Protein AF-A0A1M2W4P4-F1 (afdb_monomer_lite)

Sequence (268 aa):
MYLDLDLHFSDGVSQAFHSISSASSSPQVLTFSVHHAAPGFFPISEHSGLSDPSSPSFDPFVLSLPLERGASNATFARVWPIIDRVKNAFRPDYVVVQCGVDGLAGDPYATWNWSLGAGDGNLGWYIDNICRWGCKTLLLGGGEELNVELILLSVKADIEVIGGYNSPNVARAWTYFTSIAVKQSSICMRSTTLMVRMVAQLDHPLSLEADIPDHSAFPLYAPSFILDVPPGNTQDQNTAEYLQHAENVFAQITETIRDRVGTPEARA

pLDDT: mean 82.88, std 20.96, range [29.47, 98.75]

Foldseek 3Di:
DEEEPAQADPVVVLVVQQDLDDPPDQRQAAYAYEHADDVPPPPDDPQQDAQFPPDNSGDLRRGHDHFFFACELVNQLLCVVLVVLLCVLQVDQEYEYALECCQDAPRPVNGYFAWCDDDHSHSLNVLLVVLVPPHLYEYEYDDPDDPDDFPPPPDVRPYGYYYDDPAVLVVLNSLQSVQSNLQSVVVPPPDDDDDPPDDDHDPHGDDQLDAQDDDPCQVRCPDRRGSIRHTDDIDGPGDPVNSVVSSVRSVVSSVVSNVSNDDPVVVD

Organism: Trametes pubescens (NCBI:txid154538)

Secondary structure (DSSP, 8-state):
-EEE-SSS--HHHHHHH-----TTS--S--EEEEEE--TTPSS--TTSSPP-TTSTT--TTEEEEEE-TT-BHHHHHHHHHHHHHHHHHH--SEEEEE---TTBTT-TT---BB--SSSTTSHHHHHHHHHTTSSEEEEE---S-----------SS--------S-HHHHHHHHHHHHHHHHHHHHH--S-------SPPPSSPPPTTPBPPP-TTGGGGTTT-BS------PPP---HHHHHHHHHHHHHHHHHHHHHH--GGGG-

Structure (mmCIF, N/CA/C/O backbone):
data_AF-A0A1M2W4P4-F1
#
_entry.id   AF-A0A1M2W4P4-F1
#
loop_
_atom_site.group_PDB
_atom_site.id
_atom_site.type_symbol
_atom_site.label_atom_id
_atom_site.label_alt_id
_atom_site.label_comp_id
_atom_site.label_asym_id
_atom_site.label_entity_id
_atom_site.label_seq_id
_atom_site.pdbx_PDB_ins_code
_atom_site.Cartn_x
_atom_site.Cartn_y
_atom_site.Cartn_z
_atom_site.occupancy
_atom_site.B_iso_or_equiv
_atom_site.auth_seq_id
_atom_site.auth_comp_id
_atom_site.auth_asym_id
_atom_site.auth_atom_id
_atom_site.pdbx_PDB_model_num
ATOM 1 N N . MET A 1 1 ? -12.841 -4.876 5.808 1.00 96.94 1 MET A N 1
ATOM 2 C CA . MET A 1 1 ? -11.701 -3.944 5.901 1.00 96.94 1 MET A CA 1
ATOM 3 C C . MET A 1 1 ? -11.381 -3.495 4.497 1.00 96.94 1 MET A C 1
ATOM 5 O O . MET A 1 1 ? -11.270 -4.347 3.628 1.00 96.94 1 MET A O 1
ATOM 9 N N . TYR A 1 2 ? -11.300 -2.193 4.285 1.00 98.25 2 TYR A N 1
ATOM 10 C CA . TYR A 1 2 ? -10.775 -1.595 3.071 1.00 98.25 2 TYR A CA 1
ATOM 11 C C . TYR A 1 2 ? -9.329 -1.181 3.357 1.00 98.25 2 TYR A C 1
ATOM 13 O O . TYR A 1 2 ? -9.100 -0.418 4.294 1.00 98.25 2 TYR A O 1
ATOM 21 N N . LEU A 1 3 ? -8.373 -1.752 2.631 1.00 98.56 3 LEU A N 1
ATOM 22 C CA . LEU A 1 3 ? -6.953 -1.425 2.725 1.00 98.56 3 LEU A CA 1
ATOM 23 C C . LEU A 1 3 ? -6.542 -0.743 1.426 1.00 98.56 3 LEU A C 1
ATOM 25 O O . LEU A 1 3 ? -6.674 -1.349 0.367 1.00 98.56 3 LEU A O 1
ATOM 29 N N . ASP A 1 4 ? -6.057 0.484 1.520 1.00 98.25 4 ASP A N 1
ATOM 30 C CA . ASP A 1 4 ? -5.602 1.266 0.378 1.00 98.25 4 ASP A CA 1
ATOM 31 C C . ASP A 1 4 ? -4.076 1.334 0.350 1.00 98.25 4 ASP A C 1
ATOM 33 O O . ASP A 1 4 ? -3.453 1.699 1.354 1.00 98.25 4 ASP A O 1
ATOM 37 N N . LEU A 1 5 ? -3.499 0.914 -0.776 1.00 96.88 5 LEU A N 1
ATOM 38 C CA . LEU A 1 5 ? -2.064 0.925 -1.056 1.00 96.88 5 LEU A CA 1
ATOM 39 C C . LEU A 1 5 ? -1.708 1.891 -2.201 1.00 96.88 5 LEU A C 1
ATOM 41 O O . LEU A 1 5 ? -0.553 1.890 -2.634 1.00 96.88 5 LEU A O 1
ATOM 45 N N . ASP A 1 6 ? -2.675 2.669 -2.702 1.00 95.50 6 ASP A N 1
ATOM 46 C CA . ASP A 1 6 ? -2.437 3.746 -3.663 1.00 95.50 6 ASP A CA 1
ATOM 47 C C . ASP A 1 6 ? -1.483 4.794 -3.087 1.00 95.50 6 ASP A C 1
ATOM 49 O O . ASP A 1 6 ? -1.420 5.030 -1.875 1.00 95.50 6 ASP A O 1
ATOM 53 N N . LEU A 1 7 ? -0.744 5.467 -3.967 1.00 95.88 7 LEU A N 1
ATOM 54 C CA . LEU A 1 7 ? 0.077 6.597 -3.560 1.00 95.88 7 LEU A CA 1
ATOM 55 C C . LEU A 1 7 ? -0.773 7.711 -2.932 1.00 95.88 7 LEU A C 1
ATOM 57 O O . LEU A 1 7 ? -0.283 8.441 -2.065 1.00 95.88 7 LEU A O 1
ATOM 61 N N . HIS A 1 8 ? -2.021 7.864 -3.365 1.00 95.75 8 HIS A N 1
ATOM 62 C CA . HIS A 1 8 ? -2.915 8.929 -2.939 1.00 95.75 8 HIS A CA 1
ATOM 63 C C . HIS A 1 8 ? -3.789 8.496 -1.760 1.00 95.75 8 HIS A C 1
ATOM 65 O O . HIS A 1 8 ? -4.173 7.340 -1.610 1.00 95.75 8 HIS A O 1
ATOM 71 N N . PHE A 1 9 ? -4.131 9.452 -0.895 1.00 97.19 9 PHE A N 1
ATOM 72 C CA . PHE A 1 9 ? -5.043 9.174 0.211 1.00 97.19 9 PHE A CA 1
ATOM 73 C C . PHE A 1 9 ? -6.427 8.768 -0.305 1.00 97.19 9 PHE A C 1
ATOM 75 O O . PHE A 1 9 ? -6.994 9.445 -1.161 1.00 97.19 9 PHE A O 1
ATOM 82 N N . SER A 1 10 ? -7.006 7.727 0.297 1.00 96.19 10 SER A N 1
ATOM 83 C CA . SER A 1 10 ? -8.322 7.175 -0.042 1.00 96.19 10 SER A CA 1
ATOM 84 C C . SER A 1 10 ? -9.505 8.057 0.404 1.00 96.19 10 SER A C 1
ATOM 86 O O . SER A 1 10 ? -10.407 7.599 1.116 1.00 96.19 10 SER A O 1
ATOM 88 N N . ASP A 1 11 ? -9.502 9.342 0.056 1.00 94.25 11 ASP A N 1
ATOM 89 C CA . ASP A 1 11 ? -10.414 10.359 0.588 1.00 94.25 11 ASP A CA 1
ATOM 90 C C . ASP A 1 11 ? -11.898 10.008 0.417 1.00 94.25 11 ASP A C 1
ATOM 92 O O . ASP A 1 11 ? -12.647 10.058 1.393 1.00 94.25 11 ASP A O 1
ATOM 96 N N . GLY A 1 12 ? -12.317 9.574 -0.772 1.00 93.88 12 GLY A N 1
ATOM 97 C CA . GLY A 1 12 ? -13.708 9.244 -1.068 1.00 93.88 12 GLY A CA 1
ATOM 98 C C . GLY A 1 12 ? -14.229 8.069 -0.239 1.00 93.88 12 GLY A C 1
ATOM 99 O O . GLY A 1 12 ? -15.312 8.149 0.344 1.00 93.88 12 GLY A O 1
ATOM 100 N N . VAL A 1 13 ? -13.448 6.988 -0.133 1.00 94.62 13 VAL A N 1
ATOM 101 C CA . VAL A 1 13 ? -13.830 5.806 0.659 1.00 94.62 13 VAL A CA 1
ATOM 102 C C . VAL A 1 13 ? -13.782 6.124 2.152 1.00 94.62 13 VAL A C 1
ATOM 104 O O . VAL A 1 13 ? -14.712 5.783 2.884 1.00 94.62 13 VAL A O 1
ATOM 107 N N . SER A 1 14 ? -12.744 6.832 2.601 1.00 93.88 14 SER A N 1
ATOM 108 C CA . SER A 1 14 ? -12.611 7.278 3.989 1.00 93.88 14 SER A CA 1
ATOM 109 C C . SER A 1 14 ? -13.777 8.171 4.402 1.00 93.88 14 SER A C 1
ATOM 111 O O . SER A 1 14 ? -14.375 7.929 5.444 1.00 93.88 14 SER A O 1
ATOM 113 N N . GLN A 1 15 ? -14.173 9.140 3.574 1.00 92.81 15 GLN A N 1
ATOM 114 C CA . GLN A 1 15 ? -15.309 10.018 3.850 1.00 92.81 15 GLN A CA 1
ATOM 115 C C . GLN A 1 15 ? -16.640 9.257 3.871 1.00 92.81 15 GLN A C 1
ATOM 117 O O . GLN A 1 15 ? -17.477 9.521 4.732 1.00 92.81 15 GLN A O 1
ATOM 122 N N . ALA A 1 16 ? -16.845 8.307 2.954 1.00 92.44 16 ALA A N 1
ATOM 123 C CA . ALA A 1 16 ? -18.085 7.535 2.874 1.00 92.44 16 ALA A CA 1
ATOM 124 C C . ALA A 1 16 ? -18.349 6.685 4.129 1.00 92.44 16 ALA A C 1
ATOM 126 O O . ALA A 1 16 ? -19.508 6.454 4.480 1.00 92.44 16 ALA A O 1
ATOM 127 N N . PHE A 1 17 ? -17.287 6.230 4.799 1.00 91.12 17 PHE A N 1
ATOM 128 C CA . PHE A 1 17 ? -17.371 5.396 6.001 1.00 91.12 17 PHE A CA 1
ATOM 129 C C . PHE A 1 17 ? -16.971 6.114 7.291 1.00 91.12 17 PHE A C 1
ATOM 131 O O . PHE A 1 17 ? -17.001 5.498 8.355 1.00 91.12 17 PHE A O 1
ATOM 138 N N . HIS A 1 18 ? -16.657 7.407 7.220 1.00 89.06 18 HIS A N 1
ATOM 139 C CA . HIS A 1 18 ? -16.375 8.213 8.396 1.00 89.06 18 HIS A CA 1
ATOM 140 C C . HIS A 1 18 ? -17.640 8.397 9.231 1.00 89.06 18 HIS A C 1
ATOM 142 O O . HIS A 1 18 ? -18.632 8.973 8.776 1.00 89.06 18 HIS A O 1
ATOM 148 N N . SER A 1 19 ? -17.610 7.917 10.472 1.00 81.69 19 SER A N 1
ATOM 149 C CA . SER A 1 19 ? -18.728 8.049 11.397 1.00 81.69 19 SER A CA 1
ATOM 150 C C . SER A 1 19 ? -18.242 8.391 12.798 1.00 81.69 19 SER A C 1
ATOM 152 O O . SER A 1 19 ? -17.850 7.541 13.595 1.00 81.69 19 SER A O 1
ATOM 154 N N . ILE A 1 20 ? -18.387 9.669 13.149 1.00 69.56 20 ILE A N 1
ATOM 155 C CA . ILE A 1 20 ? -18.122 10.177 14.502 1.00 69.56 20 ILE A CA 1
ATOM 156 C C . ILE A 1 20 ? -19.238 9.731 15.483 1.00 69.56 20 ILE A C 1
ATOM 158 O O . ILE A 1 20 ? -19.069 9.779 16.701 1.00 69.56 20 ILE A O 1
ATOM 162 N N . SER A 1 21 ? -20.394 9.270 14.977 1.00 56.78 21 SER A N 1
ATOM 163 C CA . SER A 1 21 ? -21.602 8.978 15.766 1.00 56.78 21 SER A CA 1
ATOM 164 C C . SER A 1 21 ? -22.047 7.514 15.698 1.00 56.78 21 SER A C 1
ATOM 166 O O . SER A 1 21 ? -22.748 7.104 14.781 1.00 56.78 21 SER A O 1
ATOM 168 N N . SER A 1 22 ? -21.738 6.746 16.743 1.00 50.25 22 SER A N 1
ATOM 169 C CA . SER A 1 22 ? -22.743 6.135 17.632 1.00 50.25 22 SER A CA 1
ATOM 170 C C . SER A 1 22 ? -22.054 5.152 18.573 1.00 50.25 22 SER A C 1
ATOM 172 O O . SER A 1 22 ? -21.554 4.107 18.162 1.00 50.25 22 SER A O 1
ATOM 174 N N . ALA A 1 23 ? -22.106 5.453 19.869 1.00 54.59 23 ALA A N 1
ATOM 175 C CA . ALA A 1 23 ? -21.679 4.576 20.956 1.00 54.59 23 ALA A CA 1
ATOM 176 C C . ALA A 1 23 ? -22.499 3.266 21.069 1.00 54.59 23 ALA A C 1
ATOM 178 O O . ALA A 1 23 ? -22.363 2.556 22.061 1.00 54.59 23 ALA A O 1
ATOM 179 N N . SER A 1 24 ? -23.375 2.950 20.103 1.00 51.84 24 SER A N 1
ATOM 180 C CA . SER A 1 24 ? -24.334 1.844 20.208 1.00 51.84 24 SER A CA 1
ATOM 181 C C . SER A 1 24 ? -24.259 0.789 19.098 1.00 51.84 24 SER A C 1
ATOM 183 O O . SER A 1 24 ? -25.009 -0.183 19.174 1.00 51.84 24 SER A O 1
ATOM 185 N N . SER A 1 25 ? -23.408 0.935 18.078 1.00 60.28 25 SER A N 1
ATOM 186 C CA . SER A 1 25 ? -23.279 -0.071 17.013 1.00 60.28 25 SER A CA 1
ATOM 187 C C . SER A 1 25 ? -21.821 -0.402 16.729 1.00 60.28 25 SER A C 1
ATOM 189 O O . SER A 1 25 ? -21.024 0.498 16.474 1.00 60.28 25 SER A O 1
ATOM 191 N N . SER A 1 26 ? -21.482 -1.693 16.726 1.00 66.31 26 SER A N 1
ATOM 192 C CA . SER A 1 26 ? -20.188 -2.163 16.234 1.00 66.31 26 SER A CA 1
ATOM 193 C C . SER A 1 26 ? -20.028 -1.752 14.764 1.00 66.31 26 SER A C 1
ATOM 195 O O . SER A 1 26 ? -20.877 -2.112 13.944 1.00 66.31 26 SER A O 1
ATOM 197 N N . PRO A 1 27 ? -18.979 -1.001 14.407 1.00 72.81 27 PRO A N 1
ATOM 198 C CA . PRO A 1 27 ? -18.791 -0.544 13.039 1.00 72.81 27 PRO A CA 1
ATOM 199 C C . PRO A 1 27 ? -18.476 -1.723 12.125 1.00 72.81 27 PRO A C 1
ATOM 201 O O . PRO A 1 27 ? -17.729 -2.638 12.478 1.00 72.81 27 PRO A O 1
ATOM 204 N N . GLN A 1 28 ? -19.090 -1.702 10.946 1.00 87.19 28 GLN A N 1
ATOM 205 C CA . GLN A 1 28 ? -19.009 -2.793 9.976 1.00 87.19 28 GLN A CA 1
ATOM 206 C C . GLN A 1 28 ? -17.846 -2.624 8.992 1.00 87.19 28 GLN A C 1
ATOM 208 O O . GLN A 1 28 ? -17.418 -3.597 8.371 1.00 87.19 28 GLN A O 1
ATOM 213 N N . VAL A 1 29 ? -17.318 -1.404 8.859 1.00 93.69 29 VAL A N 1
ATOM 214 C CA . VAL A 1 29 ? -16.260 -1.058 7.908 1.00 93.69 29 VAL A CA 1
ATOM 215 C C . VAL A 1 29 ? -15.130 -0.355 8.647 1.00 93.69 29 VAL A C 1
ATOM 217 O O . VAL A 1 29 ? -15.376 0.497 9.492 1.00 93.69 29 VAL A O 1
ATOM 220 N N . LEU A 1 30 ? -13.902 -0.753 8.321 1.00 96.69 30 LEU A N 1
ATOM 221 C CA . LEU A 1 30 ? -12.672 -0.053 8.671 1.00 96.69 30 LEU A CA 1
ATOM 222 C C . LEU A 1 30 ? -11.960 0.275 7.367 1.00 96.69 30 LEU A C 1
ATOM 224 O O . LEU A 1 30 ? -11.764 -0.646 6.564 1.00 96.69 30 LEU A O 1
ATOM 228 N N . THR A 1 31 ? -11.592 1.538 7.174 1.00 98.00 31 THR A N 1
ATOM 229 C CA . THR A 1 31 ? -10.722 1.994 6.089 1.00 98.00 31 THR A CA 1
ATOM 230 C C . THR A 1 31 ? -9.320 2.217 6.643 1.00 98.00 31 THR A C 1
ATOM 232 O O . THR A 1 31 ? -9.153 2.722 7.753 1.00 98.00 31 THR A O 1
ATOM 235 N N . PHE A 1 32 ? -8.303 1.787 5.904 1.00 98.56 32 PHE A N 1
ATOM 236 C CA . PHE A 1 32 ? -6.914 2.048 6.243 1.00 98.56 32 PHE A CA 1
ATOM 237 C C . PHE A 1 32 ? -6.143 2.398 4.976 1.00 98.56 32 PHE A C 1
ATOM 239 O O . PHE A 1 32 ? -5.914 1.527 4.146 1.00 98.56 32 PHE A O 1
ATOM 246 N N . SER A 1 33 ? -5.754 3.664 4.856 1.00 98.56 33 SER A N 1
ATOM 247 C CA . SER A 1 33 ? -4.930 4.180 3.768 1.00 98.56 33 SER A CA 1
ATOM 248 C C . SER A 1 33 ? -3.471 4.311 4.199 1.00 98.56 33 SER A C 1
ATOM 250 O O . SER A 1 33 ? -3.186 4.896 5.253 1.00 98.56 33 SER A O 1
ATOM 252 N N . VAL A 1 34 ? -2.561 3.770 3.387 1.00 98.62 34 VAL A N 1
ATOM 253 C CA . VAL A 1 34 ? -1.117 4.023 3.459 1.00 98.62 34 VAL A CA 1
ATOM 254 C C . VAL A 1 34 ? -0.724 4.747 2.178 1.00 98.62 34 VAL A C 1
ATOM 256 O O . VAL A 1 34 ? -0.762 4.143 1.118 1.00 98.62 34 VAL A O 1
ATOM 259 N N . HIS A 1 35 ? -0.362 6.024 2.273 1.00 98.38 35 HIS A N 1
ATOM 260 C CA . HIS A 1 35 ? -0.290 6.950 1.127 1.00 98.38 35 HIS A CA 1
ATOM 261 C C . HIS A 1 35 ? 0.797 8.003 1.336 1.00 98.38 35 HIS A C 1
ATOM 263 O O . HIS A 1 35 ? 1.333 8.140 2.432 1.00 98.38 35 HIS A O 1
ATOM 269 N N . HIS A 1 36 ? 1.136 8.785 0.316 1.00 97.88 36 HIS A N 1
ATOM 270 C CA . HIS A 1 36 ? 1.933 9.994 0.495 1.00 97.88 36 HIS A CA 1
ATOM 271 C C . HIS A 1 36 ? 1.038 11.171 0.896 1.00 97.88 36 HIS A C 1
ATOM 273 O O . HIS A 1 36 ? -0.052 11.357 0.359 1.00 97.88 36 HIS A O 1
ATOM 279 N N . ALA A 1 37 ? 1.510 12.005 1.823 1.00 95.44 37 ALA A N 1
ATOM 280 C CA . ALA A 1 37 ? 0.871 13.276 2.135 1.00 95.44 37 ALA A CA 1
ATOM 281 C C . ALA A 1 37 ? 1.926 14.376 2.243 1.00 95.44 37 ALA A C 1
ATOM 283 O O . ALA A 1 37 ? 2.916 14.241 2.954 1.00 95.44 37 ALA A O 1
ATOM 284 N N . ALA A 1 38 ? 1.689 15.486 1.553 1.00 94.31 38 ALA A N 1
ATOM 285 C CA . ALA A 1 38 ? 2.508 16.686 1.632 1.00 94.31 38 ALA A CA 1
ATOM 286 C C . ALA A 1 38 ? 1.655 17.916 1.285 1.00 94.31 38 ALA A C 1
ATOM 288 O O . ALA A 1 38 ? 0.625 17.783 0.616 1.00 94.31 38 ALA A O 1
ATOM 289 N N . PRO A 1 39 ? 2.063 19.134 1.688 1.00 92.94 39 PRO A N 1
ATOM 290 C CA . PRO A 1 39 ? 1.374 20.351 1.277 1.00 92.94 39 PRO A CA 1
ATOM 291 C C . PRO A 1 39 ? 1.244 20.446 -0.251 1.00 92.94 39 PRO A C 1
ATOM 293 O O . PRO A 1 39 ? 2.244 20.468 -0.967 1.00 92.94 39 PRO A O 1
ATOM 296 N N . GLY A 1 40 ? 0.005 20.518 -0.743 1.00 90.56 40 GLY A N 1
ATOM 297 C CA . GLY A 1 40 ? -0.303 20.593 -2.174 1.00 90.56 40 GLY A CA 1
ATOM 298 C C . GLY A 1 40 ? -0.309 19.251 -2.918 1.00 90.56 40 GLY A C 1
ATOM 299 O O . GLY A 1 40 ? -0.561 19.257 -4.120 1.00 90.56 40 GLY A O 1
ATOM 300 N N . PHE A 1 41 ? -0.060 18.125 -2.240 1.00 93.94 41 PHE A N 1
ATOM 301 C CA . PHE A 1 41 ? -0.255 16.790 -2.808 1.00 93.94 41 PHE A CA 1
ATOM 302 C C . PHE A 1 41 ? -1.742 16.414 -2.762 1.00 93.94 41 PHE A C 1
ATOM 304 O O . PHE A 1 41 ? -2.430 16.716 -1.785 1.00 93.94 41 PHE A O 1
ATOM 311 N N . PHE A 1 42 ? -2.249 15.812 -3.836 1.00 92.94 42 PHE A N 1
ATOM 312 C CA . PHE A 1 42 ? -3.652 15.421 -3.936 1.00 92.94 42 PHE A CA 1
ATOM 313 C C . PHE A 1 42 ? -3.904 14.094 -3.189 1.00 92.94 42 PHE A C 1
ATOM 315 O O . PHE A 1 42 ? -3.007 13.260 -3.123 1.00 92.94 42 PHE A O 1
ATOM 322 N N . PRO A 1 43 ? -5.105 13.869 -2.637 1.00 93.94 43 PRO A N 1
ATOM 323 C CA . PRO A 1 43 ? -6.133 14.860 -2.349 1.00 93.94 43 PRO A CA 1
ATOM 324 C C . PRO A 1 43 ? -5.759 15.726 -1.144 1.00 93.94 43 PRO A C 1
ATOM 326 O O . PRO A 1 43 ? -5.123 15.286 -0.184 1.00 93.94 43 PRO A O 1
ATOM 329 N N . ILE A 1 44 ? -6.213 16.979 -1.163 1.00 90.06 44 ILE A N 1
ATOM 330 C CA . ILE A 1 44 ? -6.108 17.849 0.009 1.00 90.06 44 ILE A CA 1
ATOM 331 C C . ILE A 1 44 ? -7.226 17.448 0.973 1.00 90.06 44 ILE A C 1
ATOM 333 O O . ILE A 1 44 ? -8.392 17.759 0.739 1.00 90.06 44 ILE A O 1
ATOM 337 N N . SER A 1 45 ? -6.866 16.761 2.056 1.00 89.94 45 SER A N 1
ATOM 338 C CA . SER A 1 45 ? -7.802 16.298 3.082 1.00 89.94 45 SER A CA 1
ATOM 339 C C . SER A 1 45 ? -7.251 16.553 4.481 1.00 89.94 45 SER A C 1
ATOM 341 O O . SER A 1 45 ? -6.064 16.375 4.732 1.00 89.94 45 SER A O 1
ATOM 343 N N . GLU A 1 46 ? -8.121 16.926 5.419 1.00 87.94 46 GLU A N 1
ATOM 344 C CA . GLU A 1 46 ? -7.755 17.064 6.837 1.00 87.94 46 GLU A CA 1
ATOM 345 C C . GLU A 1 46 ? -7.471 15.703 7.499 1.00 87.94 46 GLU A C 1
ATOM 347 O O . GLU A 1 46 ? -6.832 15.642 8.547 1.00 87.94 46 GLU A O 1
ATOM 352 N N . HIS A 1 47 ? -7.904 14.606 6.869 1.00 89.50 47 HIS A N 1
ATOM 353 C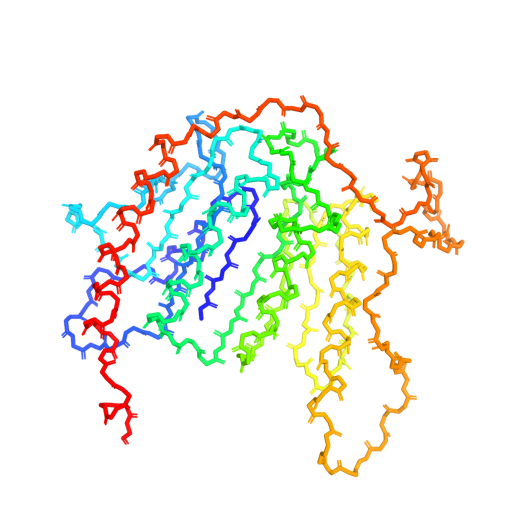 CA . HIS A 1 47 ? -7.733 13.241 7.366 1.00 89.50 47 HIS A CA 1
ATOM 354 C C . HIS A 1 47 ? -6.544 12.498 6.741 1.00 89.50 47 HIS A C 1
ATOM 356 O O . HIS A 1 47 ? -6.287 11.363 7.130 1.00 89.50 47 HIS A O 1
ATOM 362 N N . SER A 1 48 ? -5.806 13.107 5.803 1.00 94.00 48 SER A N 1
ATOM 363 C CA . SER A 1 48 ? -4.641 12.466 5.171 1.00 94.00 48 SER A CA 1
ATOM 364 C C . SER A 1 48 ? -3.377 12.499 6.040 1.00 94.00 48 SER A C 1
ATOM 366 O O . SER A 1 48 ? -2.401 11.812 5.737 1.00 94.00 48 SER A O 1
ATOM 368 N N . GLY A 1 49 ? -3.383 13.265 7.137 1.00 96.38 49 GLY A N 1
ATOM 369 C CA . GLY A 1 49 ? -2.330 13.245 8.153 1.00 96.38 49 GLY A CA 1
ATOM 370 C C . GLY A 1 49 ? -2.318 11.945 8.962 1.00 96.38 49 GLY A C 1
ATOM 371 O O . GLY A 1 49 ? -3.256 11.151 8.895 1.00 96.38 49 GLY A O 1
ATOM 372 N N . LEU A 1 50 ? -1.256 11.720 9.742 1.00 97.88 50 LEU A N 1
ATOM 373 C CA . LEU A 1 50 ? -1.175 10.554 10.624 1.00 97.88 50 LEU A CA 1
ATOM 374 C C . LEU A 1 50 ? -2.362 10.563 11.592 1.00 97.88 50 LEU A C 1
ATOM 376 O O . LEU A 1 50 ? -2.629 11.576 12.235 1.00 97.88 50 LEU A O 1
ATOM 380 N N . SER A 1 51 ? -3.052 9.427 11.686 1.00 96.94 51 SER A N 1
ATOM 381 C CA . SER A 1 51 ? -4.197 9.256 12.587 1.00 96.94 51 SER A CA 1
ATOM 382 C C . SER A 1 51 ? -3.841 9.682 14.012 1.00 96.94 51 SER A C 1
ATOM 384 O O . SER A 1 51 ? -2.854 9.200 14.559 1.00 96.94 51 SER A O 1
ATOM 386 N N . ASP A 1 52 ? -4.649 10.543 14.628 1.00 95.31 52 ASP A N 1
ATOM 387 C CA . ASP A 1 52 ? -4.369 11.088 15.959 1.00 95.31 52 ASP A CA 1
ATOM 388 C C . ASP A 1 52 ? -5.457 10.681 16.967 1.00 95.31 52 ASP A C 1
ATOM 390 O O . ASP A 1 52 ? -6.529 11.288 16.978 1.00 95.31 52 ASP A O 1
ATOM 394 N N . PRO A 1 53 ? -5.187 9.701 17.852 1.00 93.62 53 PRO A N 1
ATOM 395 C CA . PRO A 1 53 ? -6.115 9.278 18.902 1.00 93.62 53 PRO A CA 1
ATOM 396 C C . PRO A 1 53 ? -6.501 10.377 19.897 1.00 93.62 53 PRO A C 1
ATOM 398 O O . PRO A 1 53 ? -7.477 10.217 20.627 1.00 93.62 53 PRO A O 1
ATOM 401 N N . SER A 1 54 ? -5.727 11.464 19.976 1.00 92.56 54 SER A N 1
ATOM 402 C CA . SER A 1 54 ? -6.008 12.596 20.861 1.00 92.56 54 SER A CA 1
ATOM 403 C C . SER A 1 54 ? -6.955 13.627 20.240 1.00 92.56 54 SER A C 1
ATOM 405 O O . SER A 1 54 ? -7.496 14.473 20.959 1.00 92.56 54 SER A O 1
ATOM 407 N N . SER A 1 55 ? -7.199 13.542 18.928 1.00 91.50 55 SER A N 1
ATOM 408 C CA . SER A 1 55 ? -8.095 14.453 18.226 1.00 91.50 55 SER A CA 1
ATOM 409 C C . SER A 1 55 ? -9.563 14.209 18.609 1.00 91.50 55 SER A C 1
ATOM 411 O O . SER A 1 55 ? -10.022 13.065 18.614 1.00 91.50 55 SER A O 1
ATOM 413 N N . PRO A 1 56 ? -10.367 15.263 18.850 1.00 87.12 56 PRO A N 1
ATOM 414 C CA . PRO A 1 56 ? -11.802 15.116 19.094 1.00 87.12 56 PRO A CA 1
ATOM 415 C C . PRO A 1 56 ? -12.581 14.614 17.866 1.00 87.12 56 PRO A C 1
ATOM 417 O O . PRO A 1 56 ? -13.704 14.139 18.022 1.00 87.12 56 PRO A O 1
ATOM 420 N N . SER A 1 57 ? -12.012 14.721 16.660 1.00 86.12 57 SER A N 1
ATOM 421 C CA . SER A 1 57 ? -12.585 14.193 15.414 1.00 86.12 57 SER A CA 1
ATOM 422 C C . SER A 1 57 ? -12.076 12.791 15.061 1.00 86.12 57 SER A C 1
ATOM 424 O O . SER A 1 57 ? -12.357 12.293 13.972 1.00 86.12 57 SER A O 1
ATOM 426 N N . PHE A 1 58 ? -11.318 12.152 15.958 1.00 91.00 58 PHE A N 1
ATOM 427 C CA . PHE A 1 58 ? -10.749 10.835 15.713 1.00 91.00 58 PHE A CA 1
ATOM 428 C C . PHE A 1 58 ? -11.831 9.758 15.571 1.00 91.00 58 PHE A C 1
ATOM 430 O O . PHE A 1 58 ? -12.620 9.505 16.487 1.00 91.00 58 PHE A O 1
ATOM 437 N N . ASP A 1 59 ? -11.808 9.077 14.429 1.00 91.81 59 ASP A N 1
ATOM 438 C CA . ASP A 1 59 ? -12.577 7.866 14.180 1.00 91.81 59 ASP A CA 1
ATOM 439 C C . ASP A 1 59 ? -11.617 6.662 14.160 1.00 91.81 59 ASP A C 1
ATOM 441 O O . ASP A 1 59 ? -10.780 6.567 13.261 1.00 91.81 59 ASP A O 1
ATOM 445 N N . PRO A 1 60 ? -11.721 5.713 15.112 1.00 92.75 60 PRO A N 1
ATOM 446 C CA . PRO A 1 60 ? -10.837 4.548 15.160 1.00 92.75 60 PRO A CA 1
ATOM 447 C C . PRO A 1 60 ? -11.029 3.558 14.001 1.00 92.75 60 PRO A C 1
ATOM 449 O O . PRO A 1 60 ? -10.317 2.556 13.951 1.00 92.75 60 PRO A O 1
ATOM 452 N N . PHE A 1 61 ? -11.975 3.805 13.090 1.00 94.88 61 PHE A N 1
ATOM 453 C CA . PHE A 1 61 ? -12.234 2.973 11.915 1.00 94.88 61 PHE A CA 1
ATOM 454 C C . PHE A 1 61 ? -11.940 3.675 10.585 1.00 94.88 61 PHE A C 1
ATOM 456 O O . PHE A 1 61 ? -12.090 3.044 9.541 1.00 94.88 61 PHE A O 1
ATOM 463 N N . VAL A 1 62 ? -11.467 4.925 10.611 1.00 95.50 62 VAL A N 1
ATOM 464 C CA . VAL A 1 62 ? -10.940 5.624 9.432 1.00 95.50 62 VAL A CA 1
ATOM 465 C C . VAL A 1 62 ? -9.482 5.967 9.686 1.00 95.50 62 VAL A C 1
ATOM 467 O O . VAL A 1 62 ? -9.161 6.940 10.366 1.00 95.50 62 VAL A O 1
ATOM 470 N N . LEU A 1 63 ? -8.595 5.115 9.179 1.00 98.00 63 LEU A N 1
ATOM 471 C CA . LEU A 1 63 ? -7.174 5.148 9.487 1.00 98.00 63 LEU A CA 1
ATOM 472 C C . LEU A 1 63 ? -6.359 5.676 8.310 1.00 98.00 63 LEU A C 1
ATOM 474 O O . LEU A 1 63 ? -6.531 5.280 7.158 1.00 98.00 63 LEU A O 1
ATOM 478 N N . SER A 1 64 ? -5.415 6.537 8.649 1.00 98.38 64 SER A N 1
ATOM 479 C CA . SER A 1 64 ? -4.468 7.181 7.753 1.00 98.38 64 SER A CA 1
ATOM 480 C C . SER A 1 64 ? -3.047 7.023 8.295 1.00 98.38 64 SER A C 1
ATOM 482 O O . SER A 1 64 ? -2.780 7.333 9.467 1.00 98.38 64 SER A O 1
ATOM 484 N N . LEU A 1 65 ? -2.150 6.526 7.442 1.00 98.75 65 LEU A N 1
ATOM 485 C CA . LEU A 1 65 ? -0.709 6.459 7.660 1.00 98.75 65 LEU A CA 1
ATOM 486 C C . LEU A 1 65 ? 0.008 7.099 6.462 1.00 98.75 65 LEU A C 1
ATOM 488 O O . LEU A 1 65 ? 0.271 6.412 5.474 1.00 98.75 65 LEU A O 1
ATOM 492 N N . PRO A 1 66 ? 0.323 8.401 6.529 1.00 98.44 66 PRO A N 1
ATOM 493 C CA . PRO A 1 66 ? 1.111 9.033 5.491 1.00 98.44 66 PRO A CA 1
ATOM 494 C C . PRO A 1 66 ? 2.561 8.542 5.546 1.00 98.44 66 PRO A C 1
ATOM 496 O O . PRO A 1 66 ? 3.100 8.301 6.620 1.00 98.44 66 PRO A O 1
ATOM 499 N N . LEU A 1 67 ? 3.215 8.423 4.400 1.00 98.56 67 LEU A N 1
ATOM 500 C CA . LEU A 1 67 ? 4.647 8.183 4.280 1.00 98.56 67 LEU A CA 1
ATOM 501 C C . LEU A 1 67 ? 5.287 9.315 3.485 1.00 98.56 67 LEU A C 1
ATOM 503 O O . LEU A 1 67 ? 4.693 9.903 2.579 1.00 98.56 67 LEU A O 1
ATOM 507 N N . GLU A 1 68 ? 6.534 9.601 3.810 1.00 98.19 68 GLU A N 1
ATOM 508 C CA . GLU A 1 68 ? 7.341 10.590 3.117 1.00 98.19 68 GLU A CA 1
ATOM 509 C C . GLU A 1 68 ? 7.872 10.052 1.784 1.00 98.19 68 GLU A C 1
ATOM 511 O O . GLU A 1 68 ? 7.795 8.858 1.465 1.00 98.19 68 GLU A O 1
ATOM 516 N N . ARG A 1 69 ? 8.434 10.963 0.986 1.00 97.94 69 ARG A N 1
ATOM 517 C CA . ARG A 1 69 ? 9.041 10.636 -0.308 1.00 97.94 69 ARG A CA 1
ATOM 518 C C . ARG A 1 69 ? 10.113 9.556 -0.185 1.00 97.94 69 ARG A C 1
ATOM 520 O O . ARG A 1 69 ? 10.850 9.476 0.796 1.00 97.94 69 ARG A O 1
ATOM 527 N N . GLY A 1 70 ? 10.229 8.761 -1.240 1.00 97.88 70 GLY A N 1
ATOM 528 C CA . GLY A 1 70 ? 11.204 7.684 -1.335 1.00 97.88 70 GLY A CA 1
ATOM 529 C C . GLY A 1 70 ? 10.882 6.465 -0.476 1.00 97.88 70 GLY A C 1
ATOM 530 O O . GLY A 1 70 ? 11.777 5.638 -0.317 1.00 97.88 70 GLY A O 1
ATOM 531 N N . ALA A 1 71 ? 9.648 6.334 0.038 1.00 98.31 71 ALA A N 1
ATOM 532 C CA . ALA A 1 71 ? 9.212 5.129 0.740 1.00 98.31 71 ALA A CA 1
ATOM 533 C C . ALA A 1 71 ? 9.592 3.886 -0.076 1.00 98.31 71 ALA A C 1
ATOM 535 O O . ALA A 1 71 ? 9.247 3.748 -1.253 1.00 98.31 71 ALA A O 1
ATOM 536 N N . SER A 1 72 ? 10.390 3.034 0.550 1.00 97.19 72 SER A N 1
ATOM 537 C CA . SER A 1 72 ? 11.084 1.909 -0.056 1.00 97.19 72 SER A CA 1
ATOM 538 C C . SER A 1 72 ? 10.519 0.591 0.466 1.00 97.19 72 SER A C 1
ATOM 540 O O . SER A 1 72 ? 9.758 0.565 1.435 1.00 97.19 72 SER A O 1
ATOM 542 N N . ASN A 1 73 ? 10.945 -0.538 -0.109 1.00 97.50 73 ASN A N 1
ATOM 543 C CA . ASN A 1 73 ? 10.598 -1.860 0.432 1.00 97.50 73 ASN A CA 1
ATOM 544 C C . ASN A 1 73 ? 10.917 -1.963 1.937 1.00 97.50 73 ASN A C 1
ATOM 546 O O . ASN A 1 73 ? 10.160 -2.571 2.683 1.00 97.50 73 ASN A O 1
ATOM 550 N N . ALA A 1 74 ? 12.003 -1.333 2.406 1.00 97.25 74 ALA A N 1
ATOM 551 C CA . ALA A 1 74 ? 12.361 -1.329 3.822 1.00 97.25 74 ALA A CA 1
ATOM 552 C C . ALA A 1 74 ? 11.356 -0.534 4.678 1.00 97.25 74 ALA A C 1
ATOM 554 O O . ALA A 1 74 ? 11.008 -0.980 5.773 1.00 97.25 74 ALA A O 1
ATOM 555 N N . THR A 1 75 ? 10.845 0.600 4.179 1.00 98.31 75 THR A N 1
ATOM 556 C CA . THR A 1 75 ? 9.760 1.358 4.828 1.00 98.31 75 THR A CA 1
ATOM 557 C C . THR A 1 75 ? 8.508 0.504 4.945 1.00 98.31 75 THR A C 1
ATOM 559 O O . THR A 1 75 ? 7.948 0.365 6.030 1.00 98.31 75 THR A O 1
ATOM 562 N N . PHE A 1 76 ? 8.090 -0.116 3.842 1.00 98.31 76 PHE A N 1
ATOM 563 C CA . PHE A 1 76 ? 6.896 -0.952 3.809 1.00 98.31 76 PHE A CA 1
ATOM 564 C C . PHE A 1 76 ? 7.060 -2.193 4.702 1.00 98.31 76 PHE A C 1
ATOM 566 O O . PHE A 1 76 ? 6.179 -2.502 5.499 1.00 98.31 76 PHE A O 1
ATOM 573 N N . ALA A 1 77 ? 8.229 -2.838 4.719 1.00 98.12 77 ALA A N 1
ATOM 574 C CA . ALA A 1 77 ? 8.523 -3.909 5.675 1.00 98.12 77 ALA A CA 1
ATOM 575 C C . ALA A 1 77 ? 8.400 -3.437 7.137 1.00 98.12 77 ALA A C 1
ATOM 577 O O . ALA A 1 77 ? 7.880 -4.166 7.983 1.00 98.12 77 ALA A O 1
ATOM 578 N N . ARG A 1 78 ? 8.843 -2.207 7.442 1.00 98.06 78 ARG A N 1
ATOM 579 C CA . ARG A 1 78 ? 8.736 -1.609 8.782 1.00 98.06 78 ARG A CA 1
ATOM 580 C C . ARG A 1 78 ? 7.289 -1.303 9.172 1.00 98.06 78 ARG A C 1
ATOM 582 O O . ARG A 1 78 ? 6.937 -1.478 10.334 1.00 98.06 78 ARG A O 1
ATOM 589 N N . VAL A 1 79 ? 6.468 -0.887 8.210 1.00 98.00 79 VAL A N 1
ATOM 590 C CA . VAL A 1 79 ? 5.055 -0.526 8.395 1.00 98.00 79 VAL A CA 1
ATOM 591 C C . VAL A 1 79 ? 4.140 -1.748 8.452 1.00 98.00 79 VAL A C 1
ATOM 593 O O . VAL A 1 79 ? 3.132 -1.717 9.154 1.00 98.00 79 VAL A O 1
ATOM 596 N N . TRP A 1 80 ? 4.473 -2.848 7.776 1.00 98.38 80 TRP A N 1
ATOM 597 C CA . TRP A 1 80 ? 3.626 -4.044 7.717 1.00 98.38 80 TRP A CA 1
ATOM 598 C C . TRP A 1 80 ? 3.075 -4.533 9.077 1.00 98.38 80 TRP A C 1
ATOM 600 O O . TRP A 1 80 ? 1.874 -4.806 9.163 1.00 98.38 80 TRP A O 1
ATOM 610 N N . PRO A 1 81 ? 3.863 -4.595 10.174 1.00 98.44 81 PRO A N 1
ATOM 611 C CA . PRO A 1 81 ? 3.344 -4.967 11.490 1.00 98.44 81 PRO A CA 1
ATOM 612 C C . PRO A 1 81 ? 2.200 -4.077 11.997 1.00 98.44 81 PRO A C 1
ATOM 614 O O . PRO A 1 81 ? 1.382 -4.548 12.785 1.00 98.44 81 PRO A O 1
ATOM 617 N N . ILE A 1 82 ? 2.120 -2.811 11.571 1.00 98.69 82 ILE A N 1
ATOM 618 C CA . ILE A 1 82 ? 0.990 -1.922 11.871 1.00 98.69 82 ILE A CA 1
ATOM 619 C C . ILE A 1 82 ? -0.280 -2.458 11.203 1.00 98.69 82 ILE A C 1
ATOM 621 O O . ILE A 1 82 ? -1.292 -2.662 11.875 1.00 98.69 82 ILE A O 1
ATOM 625 N N . ILE A 1 83 ? -0.209 -2.733 9.898 1.00 98.56 83 ILE A N 1
ATOM 626 C CA . ILE A 1 83 ? -1.328 -3.237 9.089 1.00 98.56 83 ILE A CA 1
ATOM 627 C C . ILE A 1 83 ? -1.833 -4.568 9.644 1.00 98.56 83 ILE A C 1
ATOM 629 O O . ILE A 1 83 ? -3.034 -4.724 9.876 1.00 98.56 83 ILE A O 1
ATOM 633 N N . ASP A 1 84 ? -0.925 -5.502 9.938 1.00 98.00 84 ASP A N 1
ATOM 634 C CA . ASP A 1 84 ? -1.305 -6.807 10.480 1.00 98.00 84 ASP A CA 1
ATOM 635 C C . ASP A 1 84 ? -1.952 -6.687 11.874 1.00 98.00 84 ASP A C 1
ATOM 637 O O . ASP A 1 84 ? -2.966 -7.332 12.150 1.00 98.00 84 ASP A O 1
ATOM 641 N N . ARG A 1 85 ? -1.449 -5.798 12.748 1.00 97.94 85 ARG A N 1
ATOM 642 C CA . ARG A 1 85 ? -2.065 -5.530 14.064 1.00 97.94 85 ARG A CA 1
ATOM 643 C C . ARG A 1 85 ? -3.470 -4.952 13.942 1.00 97.94 85 ARG A C 1
ATOM 645 O O . ARG A 1 85 ? -4.366 -5.435 14.638 1.00 97.94 85 ARG A O 1
ATOM 652 N N . VAL A 1 86 ? -3.670 -3.971 13.062 1.00 98.44 86 VAL A N 1
ATOM 653 C CA . VAL A 1 86 ? -4.987 -3.371 12.797 1.00 98.44 86 VAL A CA 1
ATOM 654 C C . VAL A 1 86 ? -5.954 -4.435 12.290 1.00 98.44 86 VAL A C 1
ATOM 656 O O . VAL A 1 86 ? -7.041 -4.597 12.848 1.00 98.44 86 VAL A O 1
ATOM 659 N N . LYS A 1 87 ? -5.541 -5.230 11.297 1.00 97.44 87 LYS A N 1
ATOM 660 C CA . LYS A 1 87 ? -6.335 -6.346 10.773 1.00 97.44 87 LYS A CA 1
ATOM 661 C C . LYS A 1 87 ? -6.702 -7.336 11.880 1.00 97.44 87 LYS A C 1
ATOM 663 O O . LYS A 1 87 ? -7.861 -7.737 11.981 1.00 97.44 87 LYS A O 1
ATOM 668 N N . ASN A 1 88 ? -5.754 -7.716 12.736 1.00 96.81 88 ASN A N 1
ATOM 669 C CA . ASN A 1 88 ? -5.995 -8.675 13.818 1.00 96.81 88 ASN A CA 1
ATOM 670 C C . ASN A 1 88 ? -6.926 -8.113 14.908 1.00 96.81 88 ASN A C 1
ATOM 672 O O . ASN A 1 88 ? -7.701 -8.871 15.486 1.00 96.81 88 ASN A O 1
ATOM 676 N N . ALA A 1 89 ? -6.892 -6.805 15.175 1.00 95.94 89 ALA A N 1
ATOM 677 C CA . ALA A 1 89 ? -7.837 -6.156 16.084 1.00 95.94 89 ALA A CA 1
ATOM 678 C C . ALA A 1 89 ? -9.243 -6.036 15.486 1.00 95.94 89 ALA A C 1
ATOM 680 O O . ALA A 1 89 ? -10.227 -6.319 16.169 1.00 95.94 89 ALA A O 1
ATOM 681 N N . PHE A 1 90 ? -9.340 -5.662 14.209 1.00 95.94 90 PHE A N 1
ATOM 682 C CA . PHE A 1 90 ? -10.619 -5.481 13.527 1.00 95.94 90 PHE A CA 1
ATOM 683 C C . PHE A 1 90 ? -11.323 -6.807 13.199 1.00 95.94 90 PHE A C 1
ATOM 685 O O . PHE A 1 90 ? -12.552 -6.870 13.214 1.00 95.94 90 PHE A O 1
ATOM 692 N N . ARG A 1 91 ? -10.549 -7.874 12.948 1.00 94.69 91 ARG A N 1
ATOM 693 C CA . ARG A 1 91 ? -11.021 -9.226 12.592 1.00 94.69 91 ARG A CA 1
ATOM 694 C C . ARG A 1 91 ? -11.985 -9.214 11.389 1.00 94.69 91 ARG A C 1
ATOM 696 O O . ARG A 1 91 ? -13.152 -9.575 11.547 1.00 94.69 91 ARG A O 1
ATOM 703 N N . PRO A 1 92 ? -11.535 -8.77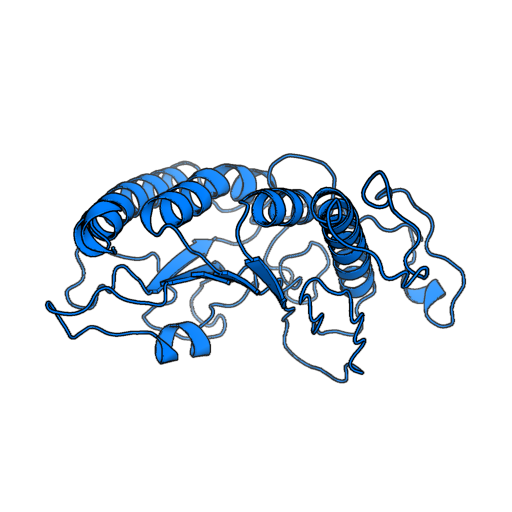3 10.198 1.00 94.62 92 PRO A N 1
ATOM 704 C CA . PRO A 1 92 ? -12.407 -8.680 9.032 1.00 94.62 92 PRO A CA 1
ATOM 705 C C . PRO A 1 92 ? -12.813 -10.053 8.481 1.00 94.62 92 PRO A C 1
ATOM 707 O O . PRO A 1 92 ? -11.964 -10.920 8.287 1.00 94.62 92 PRO A O 1
ATOM 710 N N . ASP A 1 93 ? -14.087 -10.200 8.112 1.00 90.88 93 ASP A N 1
ATOM 711 C CA . ASP A 1 93 ? -14.561 -11.320 7.281 1.00 90.88 93 ASP A CA 1
ATOM 712 C C . ASP A 1 93 ? -14.189 -11.124 5.798 1.00 90.88 93 ASP A C 1
ATOM 714 O O . ASP A 1 93 ? -13.858 -12.074 5.083 1.00 90.88 93 ASP A O 1
ATOM 718 N N . TYR A 1 94 ? -14.213 -9.862 5.352 1.00 93.69 94 TYR A N 1
ATOM 719 C CA . TYR A 1 94 ? -13.904 -9.434 3.988 1.00 93.69 94 TYR A CA 1
ATOM 720 C C . TYR A 1 94 ? -12.803 -8.379 3.985 1.00 93.69 94 TYR A C 1
ATOM 722 O O . TYR A 1 94 ? -12.816 -7.449 4.805 1.00 93.69 94 TYR A O 1
ATOM 730 N N . VAL A 1 95 ? -11.892 -8.491 3.026 1.00 94.94 95 VAL A N 1
ATOM 731 C CA . VAL A 1 95 ? -10.843 -7.509 2.757 1.00 94.94 95 VAL A CA 1
ATOM 732 C C . VAL A 1 95 ? -10.988 -7.033 1.318 1.00 94.94 95 VAL A C 1
ATOM 734 O O . VAL A 1 95 ? -10.949 -7.833 0.392 1.00 94.94 95 VAL A O 1
ATOM 737 N N . VAL A 1 96 ? -11.172 -5.732 1.133 1.00 96.25 96 VAL A N 1
ATOM 738 C CA . VAL A 1 96 ? -11.060 -5.077 -0.170 1.00 96.25 96 VAL A CA 1
ATOM 739 C C . VAL A 1 96 ? -9.717 -4.372 -0.163 1.00 96.25 96 V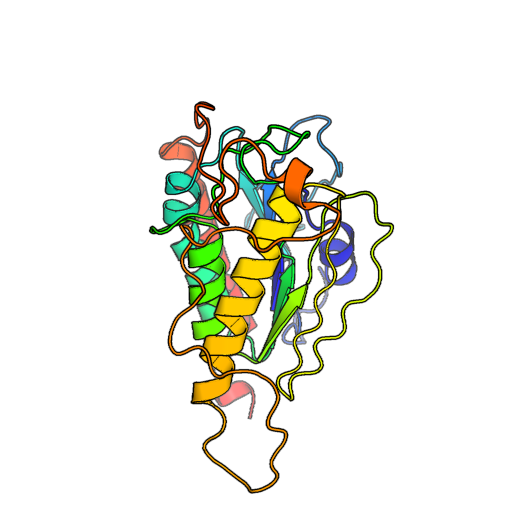AL A C 1
ATOM 741 O O . VAL A 1 96 ? -9.479 -3.552 0.721 1.00 96.25 96 VAL A O 1
ATOM 744 N N . VAL A 1 97 ? -8.834 -4.732 -1.084 1.00 96.44 97 VAL A N 1
ATOM 745 C CA . VAL A 1 97 ? -7.535 -4.082 -1.237 1.00 96.44 97 VAL A CA 1
ATOM 746 C C . VAL A 1 97 ? -7.594 -3.232 -2.486 1.00 96.44 97 VAL A C 1
ATOM 748 O O . VAL A 1 97 ? -7.852 -3.761 -3.563 1.00 96.44 97 VAL A O 1
ATOM 751 N N . GLN A 1 98 ? -7.377 -1.936 -2.336 1.00 94.88 98 GLN A N 1
ATOM 752 C CA . GLN A 1 98 ? -7.037 -1.069 -3.448 1.00 94.88 98 GLN A CA 1
ATOM 753 C C . GLN A 1 98 ? -5.518 -1.199 -3.636 1.00 94.88 98 GLN A C 1
ATOM 755 O O . GLN A 1 98 ? -4.741 -0.974 -2.709 1.00 94.88 98 GLN A O 1
ATOM 760 N N . CYS A 1 99 ? -5.117 -1.671 -4.812 1.00 90.75 99 CYS A N 1
ATOM 761 C CA . CYS A 1 99 ? -3.741 -1.960 -5.200 1.00 90.75 99 CYS A CA 1
ATOM 762 C C . CYS A 1 99 ? -3.281 -0.980 -6.291 1.00 90.75 99 CYS A C 1
ATOM 764 O O . CYS A 1 99 ? -2.892 -1.397 -7.388 1.00 90.75 99 CYS A O 1
ATOM 766 N N . GLY A 1 100 ? -3.370 0.319 -6.017 1.00 89.94 100 GLY A N 1
ATOM 767 C CA . GLY A 1 100 ? -2.742 1.371 -6.802 1.00 89.94 100 GLY A CA 1
ATOM 768 C C . GLY A 1 100 ? -1.244 1.106 -6.916 1.00 89.94 100 GLY A C 1
ATOM 769 O O . GLY A 1 100 ? -0.590 0.647 -5.981 1.00 89.94 100 GLY A O 1
ATOM 770 N N . VAL A 1 101 ? -0.707 1.291 -8.118 1.00 91.31 101 VAL A N 1
ATOM 771 C CA . VAL A 1 101 ? 0.692 0.960 -8.449 1.00 91.31 101 VAL A CA 1
ATOM 772 C C . VAL A 1 101 ? 1.506 2.201 -8.808 1.00 91.31 101 VAL A C 1
ATOM 774 O O . VAL A 1 101 ? 2.649 2.086 -9.238 1.00 91.31 101 VAL A O 1
ATOM 777 N N . ASP A 1 102 ? 0.934 3.379 -8.591 1.00 91.38 102 ASP A N 1
ATOM 778 C CA . ASP A 1 102 ? 1.563 4.693 -8.743 1.00 91.38 102 ASP A CA 1
ATOM 779 C C . ASP A 1 102 ? 2.624 4.987 -7.661 1.00 91.38 102 ASP A C 1
ATOM 781 O O . ASP A 1 102 ? 3.434 5.905 -7.782 1.00 91.38 102 ASP A O 1
ATOM 785 N N . GLY A 1 103 ? 2.709 4.134 -6.637 1.00 93.25 103 GLY A N 1
ATOM 786 C CA . GLY A 1 103 ? 3.833 4.066 -5.703 1.00 93.25 103 GLY A CA 1
ATOM 787 C C . GLY A 1 103 ? 5.089 3.345 -6.226 1.00 93.25 103 GLY A C 1
ATOM 788 O O . GLY A 1 103 ? 6.137 3.383 -5.569 1.00 93.25 103 GLY A O 1
ATOM 789 N N . LEU A 1 104 ? 5.007 2.651 -7.370 1.00 94.19 104 LEU A N 1
ATOM 790 C CA . LEU A 1 104 ? 6.137 1.902 -7.927 1.00 94.19 104 LEU A CA 1
ATOM 791 C C . LEU A 1 104 ? 7.246 2.826 -8.439 1.00 94.19 104 LEU A C 1
ATOM 793 O O . LEU A 1 104 ? 7.017 3.897 -9.000 1.00 94.19 104 LEU A O 1
ATOM 797 N N . ALA A 1 105 ? 8.486 2.356 -8.326 1.00 92.56 105 ALA A N 1
ATOM 798 C CA . ALA A 1 105 ? 9.624 3.007 -8.944 1.00 92.56 105 ALA A CA 1
ATOM 799 C C . ALA A 1 105 ? 9.418 3.144 -10.465 1.00 92.56 105 ALA A C 1
ATOM 801 O O . ALA A 1 105 ? 9.039 2.201 -11.165 1.00 92.56 105 ALA A O 1
ATOM 802 N N . GLY A 1 106 ? 9.700 4.342 -10.980 1.00 87.62 106 GLY A N 1
ATOM 803 C CA . GLY A 1 106 ? 9.503 4.679 -12.391 1.00 87.62 106 GLY A CA 1
ATOM 804 C C . GLY A 1 106 ? 8.089 5.139 -12.749 1.00 87.62 106 GLY A C 1
ATOM 805 O O . GLY A 1 106 ? 7.854 5.439 -13.918 1.00 87.62 106 GLY A O 1
ATOM 806 N N . ASP A 1 107 ? 7.172 5.228 -11.782 1.00 90.94 107 ASP A N 1
ATOM 807 C CA . ASP A 1 107 ? 5.900 5.921 -11.979 1.00 90.94 107 ASP A CA 1
ATOM 808 C C . ASP A 1 107 ? 6.113 7.426 -12.286 1.00 90.94 107 ASP A C 1
ATOM 810 O O . ASP A 1 107 ? 7.034 8.033 -11.720 1.00 90.94 107 ASP A O 1
ATOM 814 N N . PRO A 1 108 ? 5.299 8.059 -13.161 1.00 87.94 108 PRO A N 1
ATOM 815 C CA . PRO A 1 108 ? 5.398 9.488 -13.465 1.00 87.94 108 PRO A CA 1
ATOM 816 C C . PRO A 1 108 ? 5.279 10.436 -12.261 1.00 87.94 108 PRO A C 1
ATOM 818 O O . PRO A 1 108 ? 5.883 11.511 -12.300 1.00 87.94 108 PRO A O 1
ATOM 821 N N . TYR A 1 109 ? 4.559 10.068 -11.194 1.00 87.88 109 TYR A N 1
ATOM 822 C CA . TYR A 1 109 ? 4.518 10.850 -9.952 1.00 87.88 109 TYR A CA 1
ATOM 823 C C . TYR A 1 109 ? 5.855 10.837 -9.209 1.00 87.88 109 TYR A C 1
ATOM 825 O O . TYR A 1 109 ? 6.120 11.745 -8.415 1.00 87.88 109 TYR A O 1
ATOM 833 N N . ALA A 1 110 ? 6.698 9.824 -9.445 1.00 89.94 110 ALA A N 1
ATOM 834 C CA . ALA A 1 110 ? 8.074 9.720 -8.958 1.00 89.94 110 ALA A CA 1
ATOM 835 C C . ALA A 1 110 ? 8.241 10.034 -7.454 1.00 89.94 110 ALA A C 1
ATOM 837 O O . ALA A 1 110 ? 9.213 10.670 -7.036 1.00 89.94 110 ALA A O 1
ATOM 838 N N . THR A 1 111 ? 7.266 9.624 -6.639 1.00 94.25 111 THR A N 1
ATOM 839 C CA . THR A 1 111 ? 7.177 10.019 -5.226 1.00 94.25 111 THR A CA 1
ATOM 840 C C . THR A 1 111 ? 7.735 8.953 -4.292 1.00 94.25 111 THR A C 1
ATOM 842 O O . THR A 1 111 ? 8.506 9.275 -3.385 1.00 94.25 111 THR A O 1
ATOM 845 N N . TRP A 1 112 ? 7.401 7.687 -4.523 1.00 96.62 112 TRP A N 1
ATOM 846 C CA . TRP A 1 112 ? 7.919 6.546 -3.770 1.00 96.62 112 TRP A CA 1
ATOM 847 C C . TRP A 1 112 ? 8.945 5.748 -4.573 1.00 96.62 112 TRP A C 1
ATOM 849 O O . TRP A 1 112 ? 9.243 6.048 -5.729 1.00 96.62 112 TRP A O 1
ATOM 859 N N . ASN A 1 113 ? 9.556 4.769 -3.911 1.00 96.25 113 ASN A N 1
ATOM 860 C CA . ASN A 1 113 ? 10.576 3.897 -4.476 1.00 96.25 113 ASN A CA 1
ATOM 861 C C . ASN A 1 113 ? 10.232 2.422 -4.234 1.00 96.25 113 ASN A C 1
ATOM 863 O O . ASN A 1 113 ? 11.093 1.612 -3.873 1.00 96.25 113 ASN A O 1
ATOM 867 N N . TRP A 1 114 ? 8.947 2.090 -4.365 1.00 95.50 114 TRP A N 1
ATOM 868 C CA . TRP A 1 114 ? 8.467 0.739 -4.135 1.00 95.50 114 TRP A CA 1
ATOM 869 C C . TRP A 1 114 ? 8.786 -0.158 -5.329 1.00 95.50 114 TRP A C 1
ATOM 871 O O . TRP A 1 114 ? 8.926 0.306 -6.459 1.00 95.50 114 TRP A O 1
ATOM 881 N N . SER A 1 115 ? 8.908 -1.457 -5.096 1.00 95.38 115 SER A N 1
ATOM 882 C CA . SER A 1 115 ? 9.233 -2.411 -6.153 1.00 95.38 115 SER A CA 1
ATOM 883 C C . SER A 1 115 ? 8.307 -3.612 -6.108 1.00 95.38 115 SER A C 1
ATOM 885 O O . SER A 1 115 ? 7.766 -3.972 -5.056 1.00 95.38 115 SER A O 1
ATOM 887 N N . LEU A 1 116 ? 8.152 -4.256 -7.263 1.00 92.94 116 LEU A N 1
ATOM 888 C CA . LEU A 1 116 ? 7.332 -5.456 -7.385 1.00 92.94 116 LEU A CA 1
ATOM 889 C C . LEU A 1 116 ? 8.001 -6.683 -6.750 1.00 92.94 116 LEU A C 1
ATOM 891 O O . LEU A 1 116 ? 7.288 -7.596 -6.336 1.00 92.94 116 LEU A O 1
ATOM 895 N N . GLY A 1 117 ? 9.340 -6.632 -6.669 1.00 81.19 117 GLY A N 1
ATOM 896 C CA . GLY A 1 117 ? 10.303 -7.714 -6.461 1.00 81.19 117 GLY A CA 1
ATOM 897 C C . GLY A 1 117 ? 10.051 -8.749 -5.352 1.00 81.19 117 GLY A C 1
ATOM 898 O O . GLY A 1 117 ? 9.057 -8.736 -4.629 1.00 81.19 117 GLY A O 1
ATOM 899 N N . ALA A 1 118 ? 11.006 -9.664 -5.184 1.00 73.00 118 ALA A N 1
ATOM 900 C CA . ALA A 1 118 ? 10.981 -10.669 -4.123 1.00 73.00 118 ALA A CA 1
ATOM 901 C C . ALA A 1 118 ? 11.726 -10.174 -2.873 1.00 73.00 118 ALA A C 1
ATOM 903 O O . ALA A 1 118 ? 12.907 -9.838 -2.937 1.00 73.00 118 ALA A O 1
ATOM 904 N N . GLY A 1 119 ? 11.047 -10.164 -1.728 1.00 87.75 119 GLY A N 1
ATOM 905 C CA . GLY A 1 119 ? 11.613 -9.737 -0.450 1.00 87.75 119 GLY A CA 1
ATOM 906 C C . GLY A 1 119 ? 10.548 -9.171 0.479 1.00 87.75 119 GLY A C 1
ATOM 907 O O . GLY A 1 119 ? 9.427 -8.894 0.052 1.00 87.75 119 GLY A O 1
ATOM 908 N N . ASP A 1 120 ? 10.893 -9.023 1.755 1.00 94.25 120 ASP A N 1
ATOM 909 C CA . ASP A 1 120 ? 9.984 -8.425 2.729 1.00 94.25 120 ASP A CA 1
ATOM 910 C C . ASP A 1 120 ? 9.716 -6.958 2.377 1.00 94.25 120 ASP A C 1
ATOM 912 O O . ASP A 1 120 ? 10.629 -6.196 2.056 1.00 94.25 120 ASP A O 1
ATOM 916 N N . GLY A 1 121 ? 8.446 -6.563 2.450 1.00 96.00 121 GLY A N 1
ATOM 917 C CA . GLY A 1 121 ? 8.016 -5.193 2.189 1.00 96.00 121 GLY A CA 1
ATOM 918 C C . GLY A 1 121 ? 7.848 -4.815 0.720 1.00 96.00 121 GLY A C 1
ATOM 919 O O . GLY A 1 121 ? 7.366 -3.724 0.444 1.00 96.00 121 GLY A O 1
ATOM 920 N N . ASN A 1 122 ? 8.179 -5.685 -0.233 1.00 95.75 122 ASN A N 1
ATOM 921 C CA . ASN A 1 122 ? 7.853 -5.471 -1.644 1.00 95.75 122 ASN A CA 1
ATOM 922 C C . ASN A 1 122 ? 6.337 -5.575 -1.889 1.00 95.75 122 ASN A C 1
ATOM 924 O O . ASN A 1 122 ? 5.614 -6.235 -1.137 1.00 95.75 122 ASN A O 1
ATOM 928 N N . LEU A 1 123 ? 5.848 -4.986 -2.982 1.00 95.19 123 LEU A N 1
ATOM 929 C CA . LEU A 1 123 ? 4.413 -4.950 -3.271 1.00 95.19 123 LEU A CA 1
ATOM 930 C C . LEU A 1 123 ? 3.833 -6.354 -3.516 1.00 95.19 123 LEU A C 1
ATOM 932 O O . LEU A 1 123 ? 2.782 -6.699 -2.981 1.00 95.19 123 LEU A O 1
ATOM 936 N N . GLY A 1 124 ? 4.555 -7.228 -4.223 1.00 94.50 124 GLY A N 1
ATOM 937 C CA . GLY A 1 124 ? 4.142 -8.627 -4.369 1.00 94.50 124 GLY A CA 1
ATOM 938 C C . GLY A 1 124 ? 4.085 -9.396 -3.044 1.00 94.50 124 GLY A C 1
ATOM 939 O O . GLY A 1 124 ? 3.190 -10.216 -2.837 1.00 94.50 124 GLY A O 1
ATOM 940 N N . TRP A 1 125 ? 5.002 -9.103 -2.118 1.00 95.50 125 TRP A N 1
ATOM 941 C CA . TRP A 1 125 ? 4.995 -9.684 -0.775 1.00 95.50 125 TRP A CA 1
ATOM 942 C C . TRP A 1 125 ? 3.787 -9.209 0.036 1.00 95.50 125 TRP A C 1
ATOM 944 O O . TRP A 1 125 ? 3.156 -10.022 0.711 1.00 95.50 125 TRP A O 1
ATOM 954 N N . TYR A 1 126 ? 3.407 -7.933 -0.079 1.00 96.31 126 TYR A N 1
ATOM 955 C CA . TYR A 1 126 ? 2.180 -7.400 0.521 1.00 96.31 126 TYR A CA 1
ATOM 956 C C . TYR A 1 126 ? 0.949 -8.181 0.053 1.00 96.31 126 TYR A C 1
ATOM 958 O O . TYR A 1 126 ? 0.189 -8.687 0.880 1.00 96.31 126 TYR A O 1
ATOM 966 N N . ILE A 1 127 ? 0.790 -8.350 -1.264 1.00 94.50 127 ILE A N 1
ATOM 967 C CA . ILE A 1 127 ? -0.352 -9.075 -1.832 1.00 94.50 127 ILE A CA 1
ATOM 968 C C . ILE A 1 127 ? -0.361 -10.550 -1.399 1.00 94.50 127 ILE A C 1
ATOM 970 O O . ILE A 1 127 ? -1.406 -11.032 -0.959 1.00 94.50 127 ILE A O 1
ATOM 974 N N . ASP A 1 128 ? 0.773 -11.271 -1.432 1.00 92.81 128 ASP A N 1
ATOM 975 C CA . ASP A 1 128 ? 0.801 -12.674 -0.966 1.00 92.81 128 ASP A CA 1
ATOM 976 C C . ASP A 1 128 ? 0.408 -12.780 0.513 1.00 92.81 128 ASP A C 1
ATOM 978 O O . ASP A 1 128 ? -0.392 -13.652 0.862 1.00 92.81 128 ASP A O 1
ATOM 982 N N . ASN A 1 129 ? 0.895 -11.881 1.375 1.00 94.75 129 ASN A N 1
ATOM 983 C CA . ASN A 1 129 ? 0.549 -11.892 2.796 1.00 94.75 129 ASN A CA 1
ATOM 984 C C . ASN A 1 129 ? -0.927 -11.556 3.051 1.00 94.75 129 ASN A C 1
ATOM 986 O O . ASN A 1 129 ? -1.566 -12.247 3.848 1.00 94.75 129 ASN A O 1
ATOM 990 N N . ILE A 1 130 ? -1.489 -10.560 2.356 1.00 94.06 130 ILE A N 1
ATOM 991 C CA . ILE A 1 130 ? -2.912 -10.210 2.473 1.00 94.06 130 ILE A CA 1
ATOM 992 C C . ILE A 1 130 ? -3.789 -11.388 2.045 1.00 94.06 130 ILE A C 1
ATOM 994 O O . ILE A 1 130 ? -4.718 -11.769 2.760 1.00 94.06 130 ILE A O 1
ATOM 998 N N . CYS A 1 131 ? -3.482 -12.026 0.915 1.00 89.50 131 CYS A N 1
ATOM 999 C CA . CYS A 1 131 ? -4.256 -13.176 0.460 1.00 89.50 131 CYS A CA 1
ATOM 1000 C C . CYS A 1 131 ? -4.156 -14.368 1.451 1.00 89.50 131 CYS A C 1
ATOM 1002 O O . CYS A 1 131 ? -5.113 -15.128 1.609 1.00 89.50 131 CYS A O 1
ATOM 1004 N N . ARG A 1 132 ? -3.063 -14.482 2.227 1.00 89.88 132 ARG A N 1
ATOM 1005 C CA . ARG A 1 132 ? -2.877 -15.516 3.273 1.00 89.88 132 ARG A CA 1
ATOM 1006 C C . ARG A 1 132 ? -3.598 -15.240 4.586 1.00 89.88 132 ARG A C 1
ATOM 1008 O O . ARG A 1 132 ? -3.568 -16.092 5.474 1.00 89.88 132 ARG A O 1
ATOM 1015 N N . TRP A 1 133 ? -4.263 -14.098 4.733 1.00 91.38 133 TRP A N 1
ATOM 1016 C CA . TRP A 1 133 ? -5.007 -13.779 5.950 1.00 91.38 133 TRP A CA 1
ATOM 1017 C C . TRP A 1 133 ? -6.204 -14.697 6.218 1.00 91.38 133 TRP A C 1
ATOM 1019 O O . TRP A 1 133 ? -6.707 -14.703 7.340 1.00 91.38 133 TRP A O 1
ATOM 1029 N N . GLY A 1 134 ? -6.651 -15.475 5.227 1.00 85.44 134 GLY A N 1
ATOM 1030 C CA . GLY A 1 134 ? -7.813 -16.359 5.354 1.00 85.44 134 GLY A CA 1
ATOM 1031 C C . GLY A 1 134 ? -9.158 -15.626 5.292 1.00 85.44 134 GLY A C 1
ATOM 1032 O O . GLY A 1 134 ? -10.193 -16.230 5.568 1.00 85.44 134 GLY A O 1
ATOM 1033 N N . CYS A 1 135 ? -9.149 -14.341 4.928 1.00 88.00 135 CYS A N 1
ATOM 1034 C CA . CYS A 1 135 ? -10.339 -13.537 4.661 1.00 88.00 135 CYS A CA 1
ATOM 1035 C C . CYS A 1 135 ? -10.806 -13.725 3.210 1.00 88.00 135 CYS A C 1
ATOM 1037 O O . CYS A 1 135 ? -10.031 -14.129 2.341 1.00 88.00 135 CYS A O 1
ATOM 1039 N N . LYS A 1 136 ? -12.066 -13.382 2.922 1.00 89.25 136 LYS A N 1
ATOM 1040 C CA . LYS A 1 136 ? -12.521 -13.231 1.534 1.00 89.25 136 LYS A CA 1
ATOM 1041 C C . LYS A 1 136 ? -11.949 -11.931 0.976 1.00 89.25 136 LYS A C 1
ATOM 1043 O O . LYS A 1 136 ? -12.290 -10.861 1.480 1.00 89.25 136 LYS A O 1
ATOM 1048 N N . THR A 1 137 ? -11.082 -12.032 -0.026 1.00 87.88 137 THR A N 1
ATOM 1049 C CA . THR A 1 137 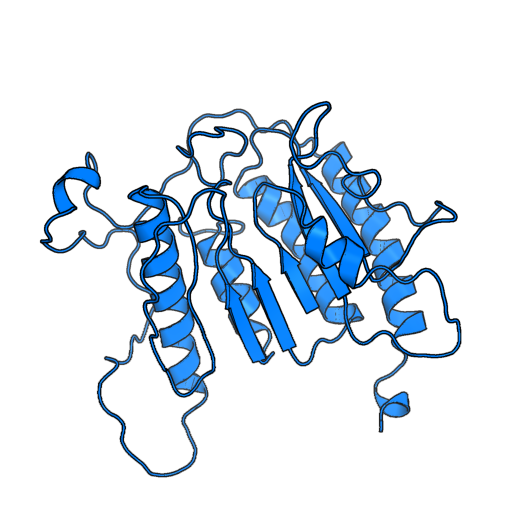? -10.289 -10.895 -0.507 1.00 87.88 137 THR A CA 1
ATOM 1050 C C . THR A 1 137 ? -10.675 -10.498 -1.927 1.00 87.88 137 THR A C 1
ATOM 1052 O O . THR A 1 137 ? -10.643 -11.336 -2.823 1.00 87.88 137 THR A O 1
ATOM 1055 N N . LEU A 1 138 ? -10.982 -9.214 -2.118 1.00 88.69 138 LEU A N 1
ATOM 1056 C CA . LEU A 1 138 ? -11.170 -8.562 -3.414 1.00 88.69 138 LEU A CA 1
ATOM 1057 C C . LEU A 1 138 ? -9.978 -7.632 -3.673 1.00 88.69 138 LEU A C 1
ATOM 1059 O O . LEU A 1 138 ? -9.680 -6.789 -2.829 1.00 88.69 138 LEU A O 1
ATOM 1063 N N . LEU A 1 139 ? -9.302 -7.789 -4.813 1.00 89.56 139 LEU A N 1
ATOM 1064 C CA . LEU A 1 139 ? -8.172 -6.948 -5.222 1.00 89.56 139 LEU A CA 1
ATOM 1065 C C . LEU A 1 139 ? -8.615 -5.998 -6.334 1.00 89.56 139 LEU A C 1
ATOM 1067 O O . LEU A 1 139 ? -8.789 -6.428 -7.466 1.00 89.56 139 LEU A O 1
ATOM 1071 N N . LEU A 1 140 ? -8.760 -4.721 -6.014 1.00 89.25 140 LEU A N 1
ATOM 1072 C CA . LEU A 1 140 ? -9.042 -3.641 -6.953 1.00 89.25 140 LEU A CA 1
ATOM 1073 C C . LEU A 1 140 ? -7.742 -2.930 -7.309 1.00 89.25 140 LEU A C 1
ATOM 1075 O O . LEU A 1 140 ? -6.783 -2.975 -6.549 1.00 89.25 140 LEU A O 1
ATOM 1079 N N . GLY A 1 141 ? -7.688 -2.271 -8.451 1.00 85.19 141 GLY A N 1
ATOM 1080 C CA . GLY A 1 141 ? -6.620 -1.329 -8.777 1.00 85.19 141 GLY A CA 1
ATOM 1081 C C . GLY A 1 141 ? -6.990 0.106 -8.503 1.00 85.19 141 GLY A C 1
ATOM 1082 O O . GLY A 1 141 ? -7.811 0.378 -7.634 1.00 85.19 141 GLY A O 1
ATOM 1083 N N . GLY A 1 142 ? -6.299 1.006 -9.191 1.00 79.88 142 GLY A N 1
ATOM 1084 C CA . GLY A 1 142 ? -6.180 2.406 -8.807 1.00 79.88 142 GLY A CA 1
ATOM 1085 C C . GLY A 1 142 ? -5.359 3.202 -9.810 1.00 79.88 142 GLY A C 1
ATOM 1086 O O . GLY A 1 142 ? -5.156 2.730 -10.937 1.00 79.88 142 GLY A O 1
ATOM 1087 N N . GLY A 1 143 ? -4.873 4.365 -9.374 1.00 65.31 143 GLY A N 1
ATOM 1088 C CA . GLY A 1 143 ? -4.209 5.351 -10.224 1.00 65.31 143 GLY A CA 1
ATOM 1089 C C . GLY A 1 143 ? -5.186 6.170 -11.081 1.00 65.31 143 GLY A C 1
ATOM 1090 O O . GLY A 1 143 ? -6.162 5.637 -11.616 1.00 65.31 143 GLY A O 1
ATOM 1091 N N . GLU A 1 144 ? -4.959 7.481 -11.203 1.00 51.62 144 GLU A N 1
ATOM 1092 C CA . GLU A 1 144 ? -5.760 8.362 -12.067 1.00 51.62 144 GLU A CA 1
ATOM 1093 C C . GLU A 1 144 ? -5.674 7.969 -13.568 1.00 51.62 144 GLU A C 1
ATOM 1095 O O . GLU A 1 144 ? -4.791 7.255 -14.011 1.00 51.62 144 GLU A O 1
ATOM 1100 N N . GLU A 1 145 ? -6.631 8.427 -14.378 1.00 40.78 145 GLU A N 1
ATOM 1101 C CA . GLU A 1 145 ? -6.795 8.155 -15.823 1.00 40.78 145 GLU A CA 1
ATOM 1102 C C . GLU A 1 145 ? -6.935 6.683 -16.289 1.00 40.78 145 GLU A C 1
ATOM 1104 O O . GLU A 1 145 ? -5.997 5.908 -16.497 1.00 40.78 145 GLU A O 1
ATOM 1109 N N . LEU A 1 146 ? -8.190 6.349 -16.611 1.00 41.84 146 LEU A N 1
ATOM 1110 C CA . LEU A 1 146 ? -8.638 5.081 -17.170 1.00 41.84 146 LEU A CA 1
ATOM 1111 C C . LEU A 1 146 ? -9.278 5.292 -18.551 1.00 41.84 146 LEU A C 1
ATOM 1113 O O . LEU A 1 146 ? -10.336 5.901 -18.681 1.00 41.84 146 LEU A O 1
ATOM 1117 N N . ASN A 1 147 ? -8.685 4.665 -19.565 1.00 29.59 147 ASN A N 1
ATOM 1118 C CA . ASN A 1 147 ? -9.442 3.851 -20.514 1.00 29.59 147 ASN A CA 1
ATOM 1119 C C . ASN A 1 147 ? -8.954 2.412 -20.311 1.00 29.59 147 ASN A C 1
ATOM 1121 O O . ASN A 1 147 ? -7.984 2.004 -20.943 1.00 29.59 147 ASN A O 1
ATOM 1125 N N . VAL A 1 148 ? -9.566 1.661 -19.393 1.00 36.81 148 VAL A N 1
ATOM 1126 C CA . VAL A 1 148 ? -9.275 0.228 -19.219 1.00 36.81 148 VAL A CA 1
ATOM 1127 C C . VAL A 1 148 ? -10.528 -0.548 -19.564 1.00 36.81 148 VAL A C 1
ATOM 1129 O O . VAL A 1 148 ? -11.624 -0.281 -19.072 1.00 36.81 148 VAL A O 1
ATOM 1132 N N . GLU A 1 149 ? -10.335 -1.501 -20.459 1.00 29.64 149 GLU A N 1
ATOM 1133 C CA . GLU A 1 149 ? -11.301 -2.523 -20.804 1.00 29.64 149 GLU A CA 1
ATOM 1134 C C . GLU A 1 149 ? -11.327 -3.560 -19.672 1.00 29.64 149 GLU A C 1
ATOM 1136 O O . GLU A 1 149 ? -10.288 -4.047 -19.227 1.00 29.64 149 GLU A O 1
ATOM 1141 N N . LEU A 1 150 ? -12.523 -3.855 -19.167 1.00 33.81 150 LEU A N 1
ATOM 1142 C CA . LEU A 1 150 ? -12.764 -4.758 -18.045 1.00 33.81 150 LEU A CA 1
ATOM 1143 C C . LEU A 1 150 ? -12.266 -6.179 -18.389 1.00 33.81 150 LEU A C 1
ATOM 1145 O O . LEU A 1 150 ? -12.928 -6.899 -19.139 1.00 33.81 150 LEU A O 1
ATOM 1149 N N . ILE A 1 151 ? -11.132 -6.627 -17.839 1.00 30.52 151 ILE A N 1
ATOM 1150 C CA . ILE A 1 151 ? -10.740 -8.044 -17.930 1.00 30.52 151 ILE A CA 1
ATOM 1151 C C . ILE A 1 151 ? -11.348 -8.782 -16.736 1.00 30.52 151 ILE A C 1
ATOM 1153 O O . ILE A 1 151 ? -10.734 -8.963 -15.688 1.00 30.52 151 ILE A O 1
ATOM 1157 N N . LEU A 1 152 ? -12.593 -9.226 -16.916 1.00 31.22 152 LEU A N 1
ATOM 1158 C CA . LEU A 1 152 ? -13.259 -10.177 -16.027 1.00 31.22 152 LEU A CA 1
ATOM 1159 C C . LEU A 1 152 ? -12.583 -11.551 -16.142 1.00 31.22 152 LEU A C 1
ATOM 1161 O O . LEU A 1 152 ? -12.987 -12.395 -16.945 1.00 31.22 152 LEU A O 1
ATOM 1165 N N . LEU A 1 153 ? -11.586 -11.822 -15.300 1.00 31.02 153 LEU A N 1
ATOM 1166 C CA . LEU A 1 153 ? -11.238 -13.201 -14.961 1.00 31.02 153 LEU A CA 1
ATOM 1167 C C . LEU A 1 153 ? -12.212 -13.681 -13.885 1.00 31.02 153 LEU A C 1
ATOM 1169 O O . LEU A 1 153 ? -11.932 -13.628 -12.694 1.00 31.02 153 LEU A O 1
ATOM 1173 N N . SER A 1 154 ? -13.382 -14.156 -14.322 1.00 29.47 154 SER A N 1
ATOM 1174 C CA . SER A 1 154 ? -14.345 -14.829 -13.449 1.00 29.47 154 SER A CA 1
ATOM 1175 C C . SER A 1 154 ? -13.761 -16.168 -12.983 1.00 29.47 154 SER A C 1
ATOM 1177 O O . SER A 1 154 ? -13.980 -17.227 -13.576 1.00 29.47 154 SER A O 1
ATOM 1179 N N . VAL A 1 155 ? -12.957 -16.123 -11.926 1.00 33.47 155 VAL A N 1
ATOM 1180 C CA . VAL A 1 155 ? -12.649 -17.290 -11.105 1.00 33.47 155 VAL A CA 1
ATOM 1181 C C . VAL A 1 155 ? -13.801 -17.415 -10.112 1.00 33.47 155 VAL A C 1
ATOM 1183 O O . VAL A 1 155 ? -14.298 -16.421 -9.600 1.00 33.47 155 VAL A O 1
ATOM 1186 N N . LYS A 1 156 ? -14.230 -18.636 -9.783 1.00 33.91 156 LYS A N 1
ATOM 1187 C CA . LYS A 1 156 ? -15.180 -18.915 -8.680 1.00 33.91 156 LYS A CA 1
ATOM 1188 C C . LYS A 1 156 ? -14.627 -18.563 -7.273 1.00 33.91 156 LYS A C 1
ATOM 1190 O O . LYS A 1 156 ? -15.048 -19.141 -6.276 1.00 33.91 156 LYS A O 1
ATOM 1195 N N . ALA A 1 157 ? -13.668 -17.648 -7.213 1.00 37.19 157 ALA A N 1
ATOM 1196 C CA . ALA A 1 157 ? -13.244 -16.866 -6.070 1.00 37.19 157 ALA A CA 1
ATOM 1197 C C . ALA A 1 157 ? -13.344 -15.415 -6.557 1.00 37.19 157 ALA A C 1
ATOM 1199 O O . ALA A 1 157 ? -12.653 -15.065 -7.509 1.00 37.19 157 ALA A O 1
ATOM 1200 N N . ASP A 1 158 ? -14.269 -14.643 -5.989 1.00 35.03 158 ASP A N 1
ATOM 1201 C CA . ASP A 1 158 ? -14.693 -13.320 -6.465 1.00 35.03 158 ASP A CA 1
ATOM 1202 C C . ASP A 1 158 ? -13.536 -12.293 -6.448 1.00 35.03 158 ASP A C 1
ATOM 1204 O O . ASP A 1 158 ? -13.413 -11.486 -5.529 1.00 35.03 158 ASP A O 1
ATOM 1208 N N . ILE A 1 159 ? -12.651 -12.348 -7.447 1.00 39.66 159 ILE A N 1
ATOM 1209 C CA . ILE A 1 159 ? -11.546 -11.409 -7.659 1.00 39.66 159 ILE A CA 1
ATOM 1210 C C . ILE A 1 159 ? -11.833 -10.667 -8.965 1.00 39.66 159 ILE A C 1
ATOM 1212 O O . ILE A 1 159 ? -11.644 -11.207 -10.054 1.00 39.66 159 ILE A O 1
ATOM 1216 N N . GLU A 1 160 ? -12.312 -9.430 -8.853 1.00 34.97 160 GLU A N 1
ATOM 1217 C CA . GLU A 1 160 ? -12.483 -8.509 -9.979 1.00 34.97 160 GLU A CA 1
ATOM 1218 C C . GLU A 1 160 ? -11.259 -7.598 -10.083 1.00 34.97 160 GLU A C 1
ATOM 1220 O O . GLU A 1 160 ? -10.950 -6.885 -9.138 1.00 34.97 160 GLU A O 1
ATOM 1225 N N . VAL A 1 161 ? -10.573 -7.614 -11.228 1.00 39.28 161 VAL A N 1
ATOM 1226 C CA . VAL A 1 161 ? -9.380 -6.796 -11.494 1.00 39.28 161 VAL A CA 1
ATOM 1227 C C . VAL A 1 161 ? -9.780 -5.519 -12.243 1.00 39.28 161 VAL A C 1
ATOM 1229 O O . VAL A 1 161 ? -10.317 -5.603 -13.347 1.00 39.28 161 VAL A O 1
ATOM 1232 N N . ILE A 1 162 ? -9.509 -4.338 -11.671 1.00 37.44 162 ILE A N 1
ATOM 1233 C CA . ILE A 1 162 ? -9.790 -3.021 -12.285 1.00 37.44 162 ILE A CA 1
ATOM 1234 C C . ILE A 1 162 ? -8.676 -2.033 -11.901 1.00 37.44 162 ILE A C 1
ATOM 1236 O O . ILE A 1 162 ? -8.703 -1.561 -10.780 1.00 37.44 162 ILE A O 1
ATOM 1240 N N . GLY A 1 163 ? -7.725 -1.670 -12.770 1.00 39.66 163 GLY A N 1
ATOM 1241 C CA . GLY A 1 163 ? -6.636 -0.735 -12.408 1.00 39.66 163 GLY A CA 1
ATOM 1242 C C . GLY A 1 163 ? -5.928 -0.082 -13.600 1.00 39.66 163 GLY A C 1
ATOM 1243 O O . GLY A 1 163 ? -5.818 -0.722 -14.642 1.00 39.66 163 GLY A O 1
ATOM 1244 N N . GLY A 1 164 ? -5.512 1.185 -13.441 1.00 41.09 164 GLY A N 1
ATOM 1245 C CA . GLY A 1 164 ? -5.253 2.196 -14.479 1.00 41.09 164 GLY A CA 1
ATOM 1246 C C . GLY A 1 164 ? -3.789 2.474 -14.872 1.00 41.09 164 GLY A C 1
ATOM 1247 O O . GLY A 1 164 ? -2.861 1.872 -14.348 1.00 41.09 164 GLY A O 1
ATOM 1248 N N . TYR A 1 165 ? -3.635 3.421 -15.814 1.00 49.72 165 TYR A N 1
ATOM 1249 C CA . TYR A 1 165 ? -2.471 3.832 -16.632 1.00 49.72 165 TYR A CA 1
ATOM 1250 C C . TYR A 1 165 ? -1.971 2.881 -17.739 1.00 49.72 165 TYR A C 1
ATOM 1252 O O . TYR A 1 165 ? -1.719 1.692 -17.548 1.00 49.72 165 TYR A O 1
ATOM 1260 N N . ASN A 1 166 ? -1.697 3.463 -18.917 1.00 52.72 166 ASN A N 1
ATOM 1261 C CA . ASN A 1 166 ? -0.974 2.837 -20.035 1.00 52.72 166 ASN A CA 1
ATOM 1262 C C . ASN A 1 166 ? 0.540 2.777 -19.740 1.00 52.72 166 ASN A C 1
ATOM 1264 O O . ASN A 1 166 ? 1.355 3.371 -20.447 1.00 52.72 166 ASN A O 1
ATOM 1268 N N . SER A 1 167 ? 0.905 2.116 -18.640 1.00 73.06 167 SER A N 1
ATOM 1269 C CA . SER A 1 167 ? 2.288 1.915 -18.217 1.00 73.06 167 SER A CA 1
ATOM 1270 C C . SER A 1 167 ? 2.619 0.419 -18.222 1.00 73.06 167 SER A C 1
ATOM 1272 O O . SER A 1 167 ? 1.879 -0.379 -17.639 1.00 73.06 167 SER A O 1
ATOM 1274 N N . PRO A 1 168 ? 3.745 -0.001 -18.825 1.00 86.69 168 PRO A N 1
ATOM 1275 C CA . PRO A 1 168 ? 4.182 -1.397 -18.792 1.00 86.69 168 PRO A CA 1
ATOM 1276 C C . PRO A 1 168 ? 4.389 -1.904 -17.352 1.00 86.69 168 PRO A C 1
ATOM 1278 O O . PRO A 1 168 ? 4.216 -3.093 -17.097 1.00 86.69 168 PRO A O 1
ATOM 1281 N N . ASN A 1 169 ? 4.690 -1.020 -16.390 1.00 90.06 169 ASN A N 1
ATOM 1282 C CA . ASN A 1 169 ? 4.858 -1.391 -14.980 1.00 90.06 169 ASN A CA 1
ATOM 1283 C C . ASN A 1 169 ? 3.532 -1.731 -14.289 1.00 90.06 169 ASN A C 1
ATOM 1285 O O . ASN A 1 169 ? 3.503 -2.640 -13.462 1.00 90.06 169 ASN A O 1
ATOM 1289 N N . VAL A 1 170 ? 2.430 -1.085 -14.678 1.00 89.06 170 VAL A N 1
ATOM 1290 C CA . VAL A 1 170 ? 1.086 -1.467 -14.216 1.00 89.06 170 VAL A CA 1
ATOM 1291 C C . VAL A 1 170 ? 0.779 -2.881 -14.680 1.00 89.06 170 VAL A C 1
ATOM 1293 O O . VAL A 1 170 ? 0.415 -3.739 -13.878 1.00 89.06 170 VAL A O 1
ATOM 1296 N N . ALA A 1 171 ? 0.984 -3.145 -15.973 1.00 89.31 171 ALA A N 1
ATOM 1297 C CA . ALA A 1 171 ? 0.723 -4.454 -16.552 1.00 89.31 171 ALA A CA 1
ATOM 1298 C C . ALA A 1 171 ? 1.599 -5.546 -15.916 1.00 89.31 171 ALA A C 1
ATOM 1300 O O . ALA A 1 171 ? 1.099 -6.637 -15.637 1.00 89.31 171 ALA A O 1
ATOM 1301 N N . ARG A 1 172 ? 2.875 -5.249 -15.628 1.00 92.81 172 ARG A N 1
ATOM 1302 C CA . ARG A 1 172 ? 3.771 -6.127 -14.859 1.00 92.81 172 ARG A CA 1
ATOM 1303 C C . ARG A 1 172 ? 3.198 -6.469 -13.488 1.00 92.81 172 ARG A C 1
ATOM 1305 O O . ARG A 1 172 ? 3.015 -7.644 -13.168 1.00 92.81 172 ARG A O 1
ATOM 1312 N N . ALA A 1 173 ? 2.870 -5.444 -12.707 1.00 93.06 173 ALA A N 1
ATOM 1313 C CA . ALA A 1 173 ? 2.385 -5.600 -11.344 1.00 93.06 173 ALA A CA 1
ATOM 1314 C C . ALA A 1 173 ? 1.078 -6.397 -11.287 1.00 93.06 173 ALA A C 1
ATOM 1316 O O . ALA A 1 173 ? 1.000 -7.410 -10.595 1.00 93.06 173 ALA A O 1
ATOM 1317 N N . TRP A 1 174 ? 0.090 -6.021 -12.098 1.00 91.88 174 TRP A N 1
ATOM 1318 C CA . TRP A 1 174 ? -1.214 -6.683 -12.130 1.00 91.88 174 TRP A CA 1
ATOM 1319 C C . TRP A 1 174 ? -1.165 -8.114 -12.664 1.00 91.88 174 TRP A C 1
ATOM 1321 O O . TRP A 1 174 ? -1.866 -8.991 -12.147 1.00 91.88 174 TRP A O 1
ATOM 1331 N N . THR A 1 175 ? -0.291 -8.391 -13.635 1.00 91.69 175 THR A N 1
ATOM 1332 C CA . THR A 1 175 ? -0.020 -9.767 -14.080 1.00 91.69 175 THR A CA 1
ATOM 1333 C C . THR A 1 175 ? 0.553 -10.596 -12.931 1.00 91.69 175 THR A C 1
ATOM 1335 O O . THR A 1 175 ? 0.105 -11.721 -12.684 1.00 91.69 175 THR A O 1
ATOM 1338 N N . TYR A 1 176 ? 1.494 -10.031 -12.172 1.00 92.94 176 TYR A N 1
ATOM 1339 C CA . TYR A 1 176 ? 2.083 -10.714 -11.027 1.00 92.94 176 TYR A CA 1
ATOM 1340 C C . TYR A 1 176 ? 1.072 -10.933 -9.890 1.00 92.94 176 TYR A C 1
ATOM 1342 O O . TYR A 1 176 ? 0.957 -12.061 -9.405 1.00 92.94 176 TYR A O 1
ATOM 1350 N N . PHE A 1 177 ? 0.261 -9.932 -9.526 1.00 91.69 177 PHE A N 1
ATOM 1351 C CA . PHE A 1 177 ? -0.795 -10.067 -8.507 1.00 91.69 177 PHE A CA 1
ATOM 1352 C C . PHE A 1 177 ? -1.803 -11.150 -8.871 1.00 91.69 177 PHE A C 1
ATOM 1354 O O . PHE A 1 177 ? -2.158 -11.983 -8.035 1.00 91.69 177 PHE A O 1
ATOM 1361 N N . THR A 1 178 ? -2.209 -11.190 -10.141 1.00 88.69 178 THR A N 1
ATOM 1362 C CA . THR A 1 178 ? -3.107 -12.227 -10.655 1.00 88.69 178 THR A CA 1
ATOM 1363 C C . THR A 1 178 ? -2.493 -13.613 -10.464 1.00 88.69 178 THR A C 1
ATOM 1365 O O . THR A 1 178 ? -3.170 -14.535 -10.007 1.00 88.69 178 THR A O 1
ATOM 1368 N N . SER A 1 179 ? -1.192 -13.768 -10.729 1.00 89.25 179 SER A N 1
ATOM 1369 C CA . SER A 1 179 ? -0.501 -15.043 -10.511 1.00 89.25 179 SER A CA 1
ATOM 1370 C C . SER A 1 179 ? -0.465 -15.468 -9.035 1.00 89.25 179 SER A C 1
ATOM 1372 O O . SER A 1 179 ? -0.656 -16.649 -8.733 1.00 89.25 179 SER A O 1
ATOM 1374 N N . ILE A 1 180 ? -0.297 -14.513 -8.111 1.00 88.69 180 ILE A N 1
ATOM 1375 C CA . ILE A 1 180 ? -0.345 -14.755 -6.662 1.00 88.69 180 ILE A CA 1
ATOM 1376 C C . ILE A 1 180 ? -1.741 -15.242 -6.259 1.00 88.69 180 ILE A C 1
ATOM 1378 O O . ILE A 1 180 ? -1.873 -16.273 -5.593 1.00 88.69 180 ILE A O 1
ATOM 1382 N N . ALA A 1 181 ? -2.787 -14.542 -6.696 1.00 85.56 181 ALA A N 1
ATOM 1383 C CA . ALA A 1 181 ? -4.160 -14.834 -6.302 1.00 85.56 181 ALA A CA 1
ATOM 1384 C C . ALA A 1 181 ? -4.679 -16.170 -6.879 1.00 85.56 181 ALA A C 1
ATOM 1386 O O . ALA A 1 181 ? -5.340 -16.951 -6.180 1.00 85.56 181 ALA A O 1
ATOM 1387 N N . VAL A 1 182 ? -4.315 -16.498 -8.125 1.00 79.00 182 VAL A N 1
ATOM 1388 C CA . VAL A 1 182 ? -4.639 -17.790 -8.760 1.00 79.00 182 VAL A CA 1
ATOM 1389 C C . VAL A 1 182 ? -3.997 -18.961 -8.007 1.00 79.00 182 VAL A C 1
ATOM 1391 O O . VAL A 1 182 ? -4.665 -19.971 -7.768 1.00 79.00 182 VAL A O 1
ATOM 1394 N N . LYS A 1 183 ? -2.742 -18.818 -7.561 1.00 74.38 183 LYS A N 1
ATOM 1395 C CA . LYS A 1 183 ? -2.034 -19.830 -6.755 1.00 74.38 183 LYS A CA 1
ATOM 1396 C C . LYS A 1 183 ? -2.699 -20.089 -5.400 1.00 74.38 183 LYS A C 1
ATOM 1398 O O . LYS A 1 183 ? -2.605 -21.191 -4.873 1.00 74.38 183 LYS A O 1
ATOM 1403 N N . GLN A 1 184 ? -3.378 -19.112 -4.804 1.00 58.59 184 GLN A N 1
ATOM 1404 C CA . GLN A 1 184 ? -4.050 -19.325 -3.514 1.00 58.59 184 GLN A CA 1
ATOM 1405 C C . GLN A 1 184 ? -5.442 -19.958 -3.661 1.00 58.59 184 GLN A C 1
ATOM 1407 O O . GLN A 1 184 ? -5.871 -20.735 -2.804 1.00 58.59 184 GLN A O 1
ATOM 1412 N N . SER A 1 185 ? -6.114 -19.723 -4.789 1.00 56.09 185 SER A N 1
ATOM 1413 C CA . SER A 1 185 ? -7.442 -20.280 -5.081 1.00 56.09 185 SER A CA 1
ATOM 1414 C C . SER A 1 185 ? -7.446 -21.814 -5.216 1.00 56.09 185 SER A C 1
ATOM 1416 O O . SER A 1 185 ? -8.461 -22.466 -4.954 1.00 56.09 185 SER A O 1
ATOM 1418 N N . SER A 1 186 ? -6.307 -22.425 -5.558 1.00 48.12 186 SER A N 1
ATOM 1419 C CA . SER A 1 186 ? -6.141 -23.882 -5.668 1.00 48.12 186 SER A CA 1
ATOM 1420 C C . SER A 1 186 ? -6.099 -24.612 -4.313 1.00 48.12 186 SER A C 1
ATOM 1422 O O . SER A 1 186 ? -6.411 -25.802 -4.262 1.00 48.12 186 SER A O 1
ATOM 1424 N N . ILE A 1 187 ? -5.816 -23.920 -3.200 1.00 45.03 187 ILE A N 1
ATOM 1425 C CA . ILE A 1 187 ? -5.831 -24.503 -1.842 1.00 45.03 187 ILE A CA 1
ATOM 1426 C C . ILE A 1 187 ? -7.273 -24.692 -1.322 1.00 45.03 187 ILE A C 1
ATOM 1428 O O . ILE A 1 187 ? -7.536 -25.612 -0.547 1.00 45.03 187 ILE A O 1
ATOM 1432 N N . CYS A 1 188 ? -8.228 -23.879 -1.788 1.00 39.38 188 CYS A N 1
ATOM 1433 C CA . CYS A 1 188 ? -9.615 -23.874 -1.304 1.00 39.38 188 CYS A CA 1
ATOM 1434 C C . CYS A 1 188 ? -10.527 -24.923 -1.991 1.00 39.38 188 CYS A C 1
ATOM 1436 O O . CYS A 1 188 ? -11.513 -25.382 -1.415 1.00 39.38 188 CYS A O 1
ATOM 1438 N N . MET A 1 189 ? -10.193 -25.386 -3.202 1.00 41.50 189 MET A N 1
ATOM 1439 C CA . MET A 1 189 ? -11.065 -26.248 -4.026 1.00 41.50 189 MET A CA 1
ATOM 1440 C C . MET A 1 189 ? -11.013 -27.760 -3.706 1.00 41.50 189 MET A C 1
ATOM 1442 O O . MET A 1 189 ? -11.004 -28.591 -4.615 1.00 41.50 189 MET A O 1
ATOM 1446 N N . ARG A 1 190 ? -11.015 -28.172 -2.430 1.00 40.19 190 ARG A N 1
ATOM 1447 C CA . ARG A 1 190 ? -11.116 -29.607 -2.062 1.00 40.19 190 ARG A CA 1
ATOM 1448 C C . ARG A 1 190 ? -12.540 -30.130 -1.840 1.00 40.19 190 ARG A C 1
ATOM 1450 O O . ARG A 1 190 ? -12.687 -31.269 -1.405 1.00 40.19 190 ARG A O 1
ATOM 1457 N N . SER A 1 191 ? -13.587 -29.376 -2.182 1.00 41.44 191 SER A N 1
ATOM 1458 C CA . SER A 1 191 ? -14.962 -29.881 -2.069 1.00 41.44 191 SER A CA 1
ATOM 1459 C C . SER A 1 191 ? -15.847 -29.536 -3.270 1.00 41.44 191 SER A C 1
ATOM 1461 O O . SER A 1 191 ? -15.994 -28.379 -3.652 1.00 41.44 191 SER A O 1
ATOM 1463 N N . THR A 1 192 ? -16.481 -30.587 -3.801 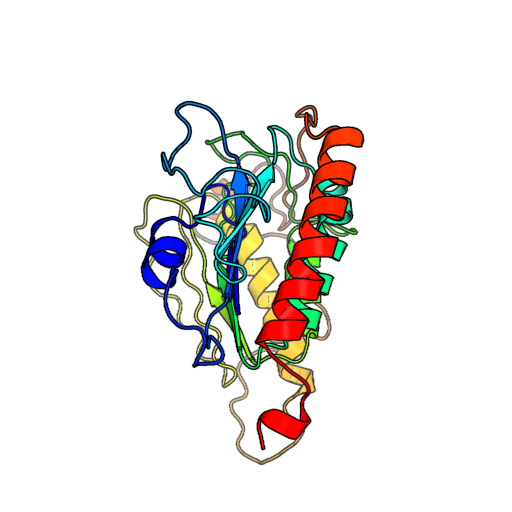1.00 36.88 192 THR A N 1
ATOM 1464 C CA . THR A 1 192 ? -17.607 -30.649 -4.757 1.00 36.88 192 THR A CA 1
ATOM 1465 C C . THR A 1 192 ? -17.376 -30.314 -6.243 1.00 36.88 192 THR A C 1
ATOM 1467 O O . THR A 1 192 ? -17.476 -29.186 -6.706 1.00 36.88 192 THR A O 1
ATOM 1470 N N . THR A 1 193 ? -17.145 -31.391 -7.002 1.00 39.06 193 THR A N 1
ATOM 1471 C CA . THR A 1 193 ? -17.734 -31.772 -8.303 1.00 39.06 193 THR A CA 1
ATOM 1472 C C . THR A 1 193 ? -18.458 -30.689 -9.124 1.00 39.06 193 THR A C 1
ATOM 1474 O O . THR A 1 193 ? -19.682 -30.644 -9.124 1.00 39.06 193 THR A O 1
ATOM 1477 N N . LEU A 1 194 ? -17.722 -29.906 -9.924 1.00 32.75 194 LEU A N 1
ATOM 1478 C CA . LEU A 1 194 ? -18.061 -29.607 -11.329 1.00 32.75 194 LEU A CA 1
ATOM 1479 C C . LEU A 1 194 ? -16.878 -28.888 -11.998 1.00 32.75 194 LEU A C 1
ATOM 1481 O O . LEU A 1 194 ? -16.534 -27.763 -11.642 1.00 32.75 194 LEU A O 1
ATOM 1485 N N . MET A 1 195 ? -16.238 -29.565 -12.953 1.00 35.03 195 MET A N 1
ATOM 1486 C CA . MET A 1 195 ? -15.078 -29.070 -13.695 1.00 35.03 195 MET A CA 1
ATOM 1487 C C . MET A 1 195 ? -15.393 -27.790 -14.484 1.00 35.03 195 MET A C 1
ATOM 1489 O O . MET A 1 195 ? -16.110 -27.839 -15.478 1.00 35.03 195 MET A O 1
ATOM 1493 N N . VAL A 1 196 ? -14.735 -26.686 -14.124 1.00 33.44 196 VAL A N 1
ATOM 1494 C CA . VAL A 1 196 ? -14.317 -25.650 -15.080 1.00 33.44 196 VAL A CA 1
ATOM 1495 C C . VAL A 1 196 ? -12.791 -25.718 -15.137 1.00 33.44 196 VAL A C 1
ATOM 1497 O O . VAL A 1 196 ? -12.086 -25.164 -14.301 1.00 33.44 196 VAL A O 1
ATOM 1500 N N . ARG A 1 197 ? -12.281 -26.510 -16.084 1.00 38.81 197 ARG A N 1
ATOM 1501 C CA . ARG A 1 197 ? -10.853 -26.646 -16.402 1.00 38.81 197 ARG A CA 1
ATOM 1502 C C . ARG A 1 197 ? -10.474 -25.588 -17.442 1.00 38.81 197 ARG A C 1
ATOM 1504 O O . ARG A 1 197 ? -10.553 -25.913 -18.617 1.00 38.81 197 ARG A O 1
ATOM 1511 N N . MET A 1 198 ? -10.074 -24.375 -17.053 1.00 32.59 198 MET A N 1
ATOM 1512 C CA . MET A 1 198 ? -9.344 -23.455 -17.962 1.00 32.59 198 MET A CA 1
ATOM 1513 C C . MET A 1 198 ? -8.416 -22.439 -17.271 1.00 32.59 198 MET A C 1
ATOM 1515 O O . MET A 1 198 ? -7.868 -21.582 -17.951 1.00 32.59 198 MET A O 1
ATOM 1519 N N . VAL A 1 199 ? -8.154 -22.542 -15.966 1.00 44.16 199 VAL A N 1
ATOM 1520 C CA . VAL A 1 199 ? -7.005 -21.836 -15.377 1.00 44.16 199 VAL A CA 1
ATOM 1521 C C . VAL A 1 199 ? -5.955 -22.896 -15.099 1.00 44.16 199 VAL A C 1
ATOM 1523 O O . VAL A 1 199 ? -6.188 -23.797 -14.291 1.00 44.16 199 VAL A O 1
ATOM 1526 N N . ALA A 1 200 ? -4.846 -22.856 -15.840 1.00 45.84 200 ALA A N 1
ATOM 1527 C CA . ALA A 1 200 ? -3.681 -23.666 -15.521 1.00 45.84 200 ALA A CA 1
ATOM 1528 C C . ALA A 1 200 ? -3.346 -23.415 -14.046 1.00 45.84 200 ALA A C 1
ATOM 1530 O O . ALA A 1 200 ? -3.144 -22.274 -13.636 1.00 45.84 200 ALA A O 1
ATOM 1531 N N . GLN A 1 201 ? -3.401 -24.469 -13.234 1.00 54.78 201 GLN A N 1
ATOM 1532 C CA . GLN A 1 201 ? -3.059 -24.379 -11.823 1.00 54.78 201 GLN A CA 1
ATOM 1533 C C . GLN A 1 201 ? -1.594 -23.954 -11.736 1.00 54.78 201 GLN A C 1
ATOM 1535 O O . GLN A 1 201 ? -0.717 -24.661 -12.226 1.00 54.78 201 GLN A O 1
ATOM 1540 N N . LEU A 1 202 ? -1.346 -22.779 -11.165 1.00 62.69 202 LEU A N 1
ATOM 1541 C CA . LEU A 1 202 ? -0.001 -22.331 -10.845 1.00 62.69 202 LEU A CA 1
ATOM 1542 C C . LEU A 1 202 ? 0.362 -22.871 -9.458 1.00 62.69 202 LEU A C 1
ATOM 1544 O O . LEU A 1 202 ? -0.302 -22.546 -8.473 1.00 62.69 202 LEU A O 1
ATOM 1548 N N . ASP A 1 203 ? 1.410 -23.692 -9.382 1.00 72.94 203 ASP A N 1
ATOM 1549 C CA . ASP A 1 203 ? 1.953 -24.189 -8.107 1.00 72.94 203 ASP A CA 1
ATOM 1550 C C . ASP A 1 203 ? 2.706 -23.086 -7.335 1.00 72.94 203 ASP A C 1
ATOM 1552 O O . ASP A 1 203 ? 2.848 -23.135 -6.112 1.00 72.94 203 ASP A O 1
ATOM 1556 N N . HIS A 1 204 ? 3.182 -22.072 -8.057 1.00 80.25 204 HIS A N 1
ATOM 1557 C CA . HIS A 1 204 ? 3.882 -20.896 -7.552 1.00 80.25 204 HIS A CA 1
ATOM 1558 C C . HIS A 1 204 ? 3.456 -19.658 -8.359 1.00 80.25 204 HIS A C 1
ATOM 1560 O O . HIS A 1 204 ? 3.095 -19.810 -9.528 1.00 80.25 204 HIS A O 1
ATOM 1566 N N . PRO A 1 205 ? 3.484 -18.443 -7.771 1.00 87.44 205 PRO A N 1
ATOM 1567 C CA . PRO A 1 205 ? 3.365 -17.206 -8.545 1.00 87.44 205 PRO A CA 1
ATOM 1568 C C . PRO A 1 205 ? 4.375 -17.183 -9.699 1.00 87.44 205 PRO A C 1
ATOM 1570 O O . PRO A 1 205 ? 5.407 -17.854 -9.626 1.00 87.44 205 PRO A O 1
ATOM 1573 N N . LEU A 1 206 ? 4.092 -16.413 -10.751 1.00 91.12 206 LEU A N 1
ATOM 1574 C CA . LEU A 1 206 ? 5.018 -16.279 -11.878 1.00 91.12 206 LEU A CA 1
ATOM 1575 C C . LEU A 1 206 ? 6.392 -15.805 -11.391 1.00 91.12 206 LEU A C 1
ATOM 1577 O O . LEU A 1 206 ? 6.488 -15.012 -10.460 1.00 91.12 206 LEU A O 1
ATOM 1581 N N . SER A 1 207 ? 7.465 -16.279 -12.025 1.00 93.62 207 SER A N 1
ATOM 1582 C CA . SER A 1 207 ? 8.795 -15.733 -11.749 1.00 93.62 207 SER A CA 1
ATOM 1583 C C . SER A 1 207 ? 8.834 -14.258 -12.150 1.00 93.62 207 SER A C 1
ATOM 1585 O O . SER A 1 207 ? 8.367 -13.902 -13.228 1.00 93.62 207 SER A O 1
ATOM 1587 N N . LEU A 1 208 ? 9.430 -13.407 -11.318 1.00 94.06 208 LEU A N 1
ATOM 1588 C CA . LEU A 1 208 ? 9.675 -12.003 -11.667 1.00 94.06 208 LEU A CA 1
ATOM 1589 C C . LEU A 1 208 ? 10.687 -11.863 -12.819 1.00 94.06 208 LEU A C 1
ATOM 1591 O O . LEU A 1 208 ? 10.617 -10.920 -13.599 1.00 94.06 208 LEU A O 1
ATOM 1595 N N . GLU A 1 209 ? 11.547 -12.867 -12.995 1.00 95.00 209 GLU A N 1
ATOM 1596 C CA . GLU A 1 209 ? 12.463 -12.995 -14.135 1.00 95.00 209 GLU A CA 1
ATOM 1597 C C . GLU A 1 209 ? 11.791 -13.610 -15.376 1.00 95.00 209 GLU A C 1
ATOM 1599 O O . GLU A 1 209 ? 12.471 -13.960 -16.335 1.00 95.00 209 GLU A O 1
ATOM 1604 N N . ALA A 1 210 ? 10.472 -13.839 -15.355 1.00 94.50 210 ALA A N 1
ATOM 1605 C CA . ALA A 1 210 ? 9.778 -14.375 -16.518 1.00 94.50 210 ALA A CA 1
ATOM 1606 C C . ALA A 1 210 ? 9.780 -13.355 -17.662 1.00 94.50 210 ALA A C 1
ATOM 1608 O O . ALA A 1 210 ? 9.437 -12.186 -17.457 1.00 94.50 210 ALA A O 1
ATOM 1609 N N . ASP A 1 211 ? 10.108 -13.832 -18.861 1.00 96.12 211 ASP A N 1
ATOM 1610 C CA . ASP A 1 211 ? 10.028 -13.049 -20.088 1.00 96.12 211 ASP A CA 1
ATOM 1611 C C . ASP A 1 211 ? 8.582 -12.617 -20.362 1.00 96.12 211 ASP A C 1
ATOM 1613 O O . ASP A 1 211 ? 7.628 -13.392 -20.209 1.00 96.12 211 ASP A O 1
ATOM 1617 N N . ILE A 1 212 ? 8.419 -11.375 -20.812 1.00 92.38 212 ILE A N 1
ATOM 1618 C CA . ILE A 1 212 ? 7.146 -10.880 -21.322 1.00 92.38 212 ILE A CA 1
ATOM 1619 C C . ILE A 1 212 ? 6.868 -11.606 -22.648 1.00 92.38 212 ILE A C 1
ATOM 1621 O O . ILE A 1 212 ? 7.715 -11.593 -23.540 1.00 92.38 212 ILE A O 1
ATOM 1625 N N . PRO A 1 213 ? 5.706 -12.259 -22.809 1.00 91.19 213 PRO A N 1
ATOM 1626 C CA . PRO A 1 213 ? 5.378 -12.947 -24.052 1.00 91.19 213 PRO A CA 1
ATOM 1627 C C . PRO A 1 213 ? 5.195 -11.956 -25.210 1.00 91.19 213 PRO A C 1
ATOM 1629 O O . PRO A 1 213 ? 4.903 -10.783 -24.999 1.00 91.19 213 PRO A O 1
ATOM 1632 N N . ASP A 1 214 ? 5.298 -12.428 -26.451 1.00 89.81 214 ASP A N 1
ATOM 1633 C CA . ASP A 1 214 ? 5.050 -11.585 -27.623 1.00 89.81 214 ASP A CA 1
ATOM 1634 C C . ASP A 1 214 ? 3.592 -11.090 -27.668 1.00 89.81 214 ASP A C 1
ATOM 1636 O O . ASP A 1 214 ? 2.641 -11.876 -27.678 1.00 89.81 214 ASP A O 1
ATOM 1640 N N . HIS A 1 215 ? 3.410 -9.771 -27.757 1.00 88.88 215 HIS A N 1
ATOM 1641 C CA . HIS A 1 215 ? 2.126 -9.118 -28.023 1.00 88.88 215 HIS A CA 1
ATOM 1642 C C . HIS A 1 215 ? 2.342 -7.716 -28.621 1.00 88.88 215 HIS A C 1
ATOM 1644 O O . HIS A 1 215 ? 3.463 -7.217 -28.698 1.00 88.88 215 HIS A O 1
ATOM 1650 N N . SER A 1 216 ? 1.268 -7.042 -29.043 1.00 87.31 216 SER A N 1
ATOM 1651 C CA . SER A 1 216 ? 1.340 -5.735 -29.728 1.00 87.31 216 SER A CA 1
ATOM 1652 C C . SER A 1 216 ? 2.039 -4.626 -28.929 1.00 87.31 216 SER A C 1
ATOM 1654 O O . SER A 1 216 ? 2.613 -3.716 -29.522 1.00 87.31 216 SER A O 1
ATOM 1656 N N . ALA A 1 217 ? 2.006 -4.706 -27.599 1.00 86.88 217 ALA A N 1
ATOM 1657 C CA . ALA A 1 217 ? 2.628 -3.753 -26.684 1.00 86.88 217 ALA A CA 1
ATOM 1658 C C . ALA A 1 217 ? 3.978 -4.239 -26.117 1.00 86.88 217 ALA A C 1
ATOM 1660 O O . ALA A 1 217 ? 4.574 -3.529 -25.313 1.00 86.88 217 ALA A O 1
ATOM 1661 N N . PHE A 1 218 ? 4.505 -5.386 -26.569 1.00 88.00 218 PHE A N 1
ATOM 1662 C CA . PHE A 1 218 ? 5.802 -5.928 -26.137 1.00 88.00 218 PHE A CA 1
ATOM 1663 C C . PHE A 1 218 ? 6.961 -4.906 -26.187 1.00 88.00 218 PHE A C 1
ATOM 1665 O O . PHE A 1 218 ? 7.718 -4.830 -25.216 1.00 88.00 218 PHE A O 1
ATOM 1672 N N . PRO A 1 219 ? 7.090 -4.034 -27.217 1.00 92.38 219 PRO A N 1
ATOM 1673 C CA . PRO A 1 219 ? 8.155 -3.025 -27.244 1.00 92.38 219 PRO A CA 1
ATOM 1674 C C . PRO A 1 219 ? 8.141 -2.038 -26.065 1.00 92.38 219 PRO A C 1
ATOM 1676 O O . PRO A 1 219 ? 9.177 -1.450 -25.762 1.00 92.38 219 PRO A O 1
ATOM 1679 N N . LEU A 1 220 ? 6.999 -1.859 -25.387 1.00 89.75 220 LEU A N 1
ATOM 1680 C CA . LEU A 1 220 ? 6.882 -0.976 -24.221 1.00 89.75 220 LEU A CA 1
ATOM 1681 C C . LEU A 1 220 ? 7.585 -1.544 -22.979 1.00 89.75 220 LEU A C 1
ATOM 1683 O O . LEU A 1 220 ? 7.878 -0.795 -22.056 1.00 89.75 220 LEU A O 1
ATOM 1687 N N . TYR A 1 221 ? 7.902 -2.841 -22.951 1.00 90.38 221 TYR A N 1
ATOM 1688 C CA . TYR A 1 221 ? 8.545 -3.504 -21.810 1.00 90.38 221 TYR A CA 1
ATOM 1689 C C . TYR A 1 221 ? 10.075 -3.402 -21.833 1.00 90.38 221 TYR A C 1
ATOM 1691 O O . TYR A 1 221 ? 10.751 -3.978 -20.976 1.00 90.38 221 TYR A O 1
ATOM 1699 N N . ALA A 1 222 ? 10.638 -2.640 -22.769 1.00 89.94 222 ALA A N 1
ATOM 1700 C CA . ALA A 1 222 ? 12.054 -2.313 -22.773 1.00 89.94 222 ALA A CA 1
ATOM 1701 C C . ALA A 1 222 ? 12.499 -1.640 -21.447 1.00 89.94 222 ALA A C 1
ATOM 1703 O O . ALA A 1 222 ? 11.694 -1.006 -20.764 1.00 89.94 222 ALA A O 1
ATOM 1704 N N . PRO A 1 223 ? 13.790 -1.738 -21.081 1.00 92.31 223 PRO A N 1
ATOM 1705 C CA . PRO A 1 223 ? 14.837 -2.490 -21.774 1.00 92.31 223 PRO A CA 1
ATOM 1706 C C . PRO A 1 223 ? 14.915 -3.964 -21.354 1.00 92.31 223 PRO A C 1
ATOM 1708 O O . PRO A 1 223 ? 15.646 -4.719 -21.986 1.00 92.31 223 PRO A O 1
ATOM 1711 N N . SER A 1 224 ? 14.230 -4.359 -20.277 1.00 93.69 224 SER A N 1
ATOM 1712 C CA . SER A 1 224 ? 14.433 -5.667 -19.650 1.00 93.69 224 SER A CA 1
ATOM 1713 C C . SER A 1 224 ? 13.586 -6.773 -20.268 1.00 93.69 224 SER A C 1
ATOM 1715 O O . SER A 1 224 ? 14.045 -7.905 -20.320 1.00 93.69 224 SER A O 1
ATOM 1717 N N . PHE A 1 225 ? 12.376 -6.451 -20.740 1.00 95.38 225 PHE A N 1
ATOM 1718 C CA . PHE A 1 225 ? 11.409 -7.423 -21.265 1.00 95.38 225 PHE A CA 1
ATOM 1719 C C . PHE A 1 225 ? 11.065 -8.556 -20.287 1.00 95.38 225 PHE A C 1
ATOM 1721 O O . PHE A 1 225 ? 10.597 -9.604 -20.716 1.00 95.38 225 PHE A O 1
ATOM 1728 N N . ILE A 1 226 ? 11.240 -8.325 -18.982 1.00 95.50 226 ILE A N 1
ATOM 1729 C CA . ILE A 1 226 ? 10.823 -9.236 -17.906 1.00 95.50 226 ILE A CA 1
ATOM 1730 C C . ILE A 1 226 ? 9.684 -8.636 -17.078 1.00 95.50 226 ILE A C 1
ATOM 1732 O O . ILE A 1 226 ? 9.359 -7.444 -17.206 1.00 95.50 226 ILE A O 1
ATOM 1736 N N . LEU A 1 227 ? 9.094 -9.470 -16.221 1.00 94.50 227 LEU A N 1
ATOM 1737 C CA . LEU A 1 227 ? 7.981 -9.118 -15.345 1.00 94.50 227 LEU A CA 1
ATOM 1738 C C . LEU A 1 227 ? 8.368 -8.181 -14.187 1.00 94.50 227 LEU A C 1
ATOM 1740 O O . LEU A 1 227 ? 7.514 -7.433 -13.723 1.00 94.50 227 LEU A O 1
ATOM 1744 N N . ASP A 1 228 ? 9.617 -8.198 -13.719 1.00 95.25 228 ASP A N 1
ATOM 1745 C CA . ASP A 1 228 ? 10.023 -7.419 -12.546 1.00 95.25 228 ASP A CA 1
ATOM 1746 C C . ASP A 1 228 ? 9.962 -5.893 -12.748 1.00 95.25 228 ASP A C 1
ATOM 1748 O O . ASP A 1 228 ? 10.161 -5.362 -13.846 1.00 95.25 228 ASP A O 1
ATOM 1752 N N . VAL A 1 229 ? 9.738 -5.187 -11.638 1.00 94.56 229 VAL A N 1
ATOM 1753 C CA . VAL A 1 229 ? 9.889 -3.732 -11.512 1.00 94.56 229 VAL A CA 1
ATOM 1754 C C . VAL A 1 229 ? 10.827 -3.476 -10.329 1.00 94.56 229 VAL A C 1
ATOM 1756 O O . VAL A 1 229 ? 10.359 -3.487 -9.183 1.00 94.56 229 VAL A O 1
ATOM 1759 N N . PRO A 1 230 ? 12.137 -3.280 -10.574 1.00 94.50 230 PRO A N 1
ATOM 1760 C CA . PRO A 1 230 ? 13.117 -3.090 -9.513 1.00 94.50 230 PRO A CA 1
ATOM 1761 C C . PRO A 1 230 ? 12.997 -1.696 -8.879 1.00 94.50 230 PRO A C 1
ATOM 1763 O O . PRO A 1 230 ? 12.499 -0.765 -9.519 1.00 94.50 230 PRO A O 1
ATOM 1766 N N . PRO A 1 231 ? 13.485 -1.512 -7.639 1.00 94.19 231 PRO A N 1
ATOM 1767 C CA . PRO A 1 231 ? 13.547 -0.191 -7.030 1.00 94.19 231 PRO A CA 1
ATOM 1768 C C . PRO A 1 231 ? 14.546 0.704 -7.780 1.00 94.19 231 PRO A C 1
ATOM 1770 O O . PRO A 1 231 ? 15.544 0.241 -8.336 1.00 94.19 231 PRO A O 1
ATOM 1773 N N . GLY A 1 232 ? 14.292 2.007 -7.763 1.00 92.25 232 GLY A N 1
ATOM 1774 C CA . GLY A 1 232 ? 15.227 3.037 -8.197 1.00 92.25 232 GLY A CA 1
ATOM 1775 C C . GLY A 1 232 ? 16.194 3.467 -7.088 1.00 92.25 232 GLY A C 1
ATOM 1776 O O . GLY A 1 232 ? 16.311 2.841 -6.035 1.00 92.25 232 GLY A O 1
ATOM 1777 N N . ASN A 1 233 ? 16.871 4.595 -7.314 1.00 93.94 233 ASN A N 1
ATOM 1778 C CA . ASN A 1 233 ? 17.878 5.157 -6.400 1.00 93.94 233 ASN A CA 1
ATOM 1779 C C . ASN A 1 233 ? 17.353 6.337 -5.561 1.00 93.94 233 ASN A C 1
ATOM 1781 O O . ASN A 1 233 ? 18.145 7.111 -5.022 1.00 93.94 233 ASN A O 1
ATOM 1785 N N . THR A 1 234 ? 16.033 6.529 -5.493 1.00 94.12 234 THR A N 1
ATOM 1786 C CA . THR A 1 234 ? 15.427 7.619 -4.719 1.00 94.12 234 THR A CA 1
ATOM 1787 C C . THR A 1 234 ? 15.750 7.443 -3.237 1.00 94.12 234 THR A C 1
ATOM 1789 O O . THR A 1 234 ? 15.577 6.357 -2.684 1.00 94.12 234 THR A O 1
ATOM 1792 N N . GLN A 1 235 ? 16.223 8.513 -2.595 1.00 96.62 235 GLN A N 1
ATOM 1793 C CA . GLN A 1 235 ? 16.513 8.508 -1.165 1.00 96.62 235 GLN A CA 1
ATOM 1794 C C . GLN A 1 235 ? 15.219 8.430 -0.353 1.00 96.62 235 GLN A C 1
ATOM 1796 O O . GLN A 1 235 ? 14.310 9.235 -0.555 1.00 96.62 235 GLN A O 1
ATOM 1801 N N . ASP A 1 236 ? 15.189 7.503 0.598 1.00 98.06 236 ASP A N 1
ATOM 1802 C CA . ASP A 1 236 ? 14.089 7.333 1.539 1.00 98.06 236 ASP A CA 1
ATOM 1803 C C . ASP A 1 236 ? 14.133 8.411 2.632 1.00 98.06 236 ASP A C 1
ATOM 1805 O O . ASP A 1 236 ? 15.136 8.556 3.337 1.00 98.06 236 ASP A O 1
ATOM 1809 N N . GLN A 1 237 ? 13.060 9.195 2.742 1.00 98.31 237 GLN A N 1
ATOM 1810 C CA . GLN A 1 237 ? 12.924 10.280 3.719 1.00 98.31 237 GLN A CA 1
ATOM 1811 C C . GLN A 1 237 ? 12.138 9.854 4.968 1.00 98.31 237 GLN A C 1
ATOM 1813 O O . GLN A 1 237 ? 11.978 10.646 5.896 1.00 98.31 237 GLN A O 1
ATOM 1818 N N . ASN A 1 238 ? 11.681 8.600 5.027 1.00 98.38 238 ASN A N 1
ATOM 1819 C CA . ASN A 1 238 ? 10.948 8.057 6.164 1.00 98.38 238 ASN A CA 1
ATOM 1820 C C . ASN A 1 238 ? 11.923 7.699 7.288 1.00 98.38 238 ASN A C 1
ATOM 1822 O O . ASN A 1 238 ? 12.519 6.620 7.308 1.00 98.38 238 ASN A O 1
ATOM 1826 N N . THR A 1 239 ? 12.110 8.620 8.231 1.00 98.31 239 THR A N 1
ATOM 1827 C CA . THR A 1 239 ? 13.064 8.423 9.326 1.00 98.31 239 THR A CA 1
ATOM 1828 C C . THR A 1 239 ? 12.616 7.314 10.278 1.00 98.31 239 THR A C 1
ATOM 1830 O O . THR A 1 239 ? 11.423 7.069 10.481 1.00 98.31 239 THR A O 1
ATOM 1833 N N . ALA A 1 240 ? 13.581 6.648 10.915 1.00 98.19 240 ALA A N 1
ATOM 1834 C CA . ALA A 1 240 ? 13.285 5.611 11.901 1.00 98.19 240 ALA A CA 1
ATOM 1835 C C . ALA A 1 240 ? 12.473 6.169 13.081 1.00 98.19 240 ALA A C 1
ATOM 1837 O O . ALA A 1 240 ? 11.595 5.485 13.607 1.00 98.19 240 ALA A O 1
ATOM 1838 N N . GLU A 1 241 ? 12.731 7.421 13.467 1.00 98.44 241 GLU A N 1
ATOM 1839 C CA . GLU A 1 241 ? 12.000 8.133 14.511 1.00 98.44 241 GLU A CA 1
ATOM 1840 C C . GLU A 1 241 ? 10.528 8.328 14.131 1.00 98.44 241 GLU A C 1
ATOM 1842 O O . GLU A 1 241 ? 9.649 8.077 14.957 1.00 98.44 241 GLU A O 1
ATOM 1847 N N . TYR A 1 242 ? 10.254 8.724 12.883 1.00 98.38 242 TYR A N 1
ATOM 1848 C CA . TYR A 1 242 ? 8.892 8.882 12.378 1.00 98.38 242 TYR A CA 1
ATOM 1849 C C . TYR A 1 242 ? 8.141 7.546 12.356 1.00 98.38 242 TYR A C 1
ATOM 1851 O O . TYR A 1 242 ? 7.052 7.435 12.920 1.00 98.38 242 TYR A O 1
ATOM 1859 N N . LEU A 1 243 ? 8.748 6.505 11.781 1.00 98.56 243 LEU A N 1
ATOM 1860 C CA . LEU A 1 243 ? 8.128 5.180 11.696 1.00 98.56 243 LEU A CA 1
ATOM 1861 C C . LEU A 1 243 ? 7.876 4.586 13.091 1.00 98.56 243 LEU A C 1
ATOM 1863 O O . LEU A 1 243 ? 6.821 4.006 13.348 1.00 98.56 243 LEU A O 1
ATOM 1867 N N . GLN A 1 244 ? 8.796 4.802 14.036 1.00 98.56 244 GLN A N 1
ATOM 1868 C CA . GLN A 1 244 ? 8.601 4.395 15.426 1.00 98.56 244 GLN A CA 1
ATOM 1869 C C . GLN A 1 244 ? 7.462 5.165 16.107 1.00 98.56 244 GLN A C 1
ATOM 1871 O O . GLN A 1 244 ? 6.716 4.586 16.902 1.00 98.56 244 GLN A O 1
ATOM 1876 N N . HIS A 1 245 ? 7.320 6.460 15.819 1.00 98.38 245 HIS A N 1
ATOM 1877 C CA . HIS A 1 245 ? 6.203 7.256 16.313 1.00 98.38 245 HIS A CA 1
ATOM 1878 C C . HIS A 1 245 ? 4.865 6.737 15.769 1.00 98.38 245 HIS A C 1
ATOM 1880 O O . HIS A 1 245 ? 3.956 6.489 16.564 1.00 98.38 245 HIS A O 1
ATOM 1886 N N . ALA A 1 246 ? 4.774 6.480 14.460 1.00 98.50 246 ALA A N 1
ATOM 1887 C CA . ALA A 1 246 ? 3.591 5.893 13.837 1.00 98.50 246 ALA A CA 1
ATOM 1888 C C . ALA A 1 246 ? 3.213 4.549 14.484 1.00 98.50 246 ALA A C 1
ATOM 1890 O O . ALA A 1 246 ? 2.057 4.329 14.837 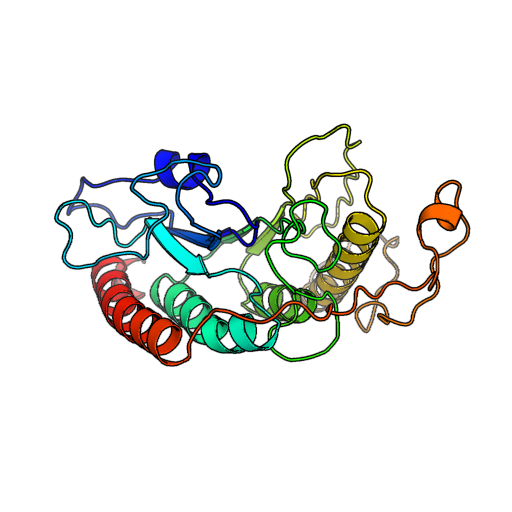1.00 98.50 246 ALA A O 1
ATOM 1891 N N . GLU A 1 247 ? 4.180 3.672 14.755 1.00 98.31 247 GLU A N 1
ATOM 1892 C CA . GLU A 1 247 ? 3.915 2.405 15.452 1.00 98.31 247 GLU A CA 1
ATOM 1893 C C . GLU A 1 247 ? 3.321 2.577 16.845 1.00 98.31 247 GLU A C 1
ATOM 1895 O O . GLU A 1 247 ? 2.428 1.820 17.231 1.00 98.31 247 GLU A O 1
ATOM 1900 N N . ASN A 1 248 ? 3.810 3.558 17.604 1.00 98.31 248 ASN A N 1
ATOM 1901 C CA . ASN A 1 248 ? 3.311 3.839 18.946 1.00 98.31 248 ASN A CA 1
ATOM 1902 C C . ASN A 1 248 ? 1.877 4.377 18.902 1.00 98.31 248 ASN A C 1
ATOM 1904 O O . ASN A 1 248 ? 1.048 3.989 19.726 1.00 98.31 248 ASN A O 1
ATOM 1908 N N . VAL A 1 249 ? 1.580 5.236 17.925 1.00 98.38 249 VAL A N 1
ATOM 1909 C CA . VAL A 1 249 ? 0.230 5.745 17.663 1.00 98.38 249 VAL A CA 1
ATOM 1910 C C . VAL A 1 249 ? -0.712 4.590 17.326 1.00 98.38 249 VAL A C 1
ATOM 1912 O O . VAL A 1 249 ? -1.725 4.392 17.998 1.00 98.38 249 VAL A O 1
ATOM 1915 N N . PHE A 1 250 ? -0.349 3.753 16.354 1.00 98.50 250 PHE A N 1
ATOM 1916 C CA . PHE A 1 250 ? -1.199 2.642 15.939 1.00 98.50 250 PHE A CA 1
ATOM 1917 C C . PHE A 1 250 ? -1.331 1.541 16.995 1.00 98.50 250 PHE A C 1
ATOM 1919 O O . PHE A 1 250 ? -2.344 0.841 17.011 1.00 98.50 250 PHE A O 1
ATOM 1926 N N . ALA A 1 251 ? -0.374 1.397 17.916 1.00 97.75 251 ALA A N 1
ATOM 1927 C CA . ALA A 1 251 ? -0.539 0.525 19.077 1.00 97.75 251 ALA A CA 1
ATOM 1928 C C . ALA A 1 251 ? -1.732 0.967 19.947 1.00 97.75 251 ALA A C 1
ATOM 1930 O O . ALA A 1 251 ? -2.551 0.129 20.316 1.00 97.75 251 ALA A O 1
ATOM 1931 N N . GLN A 1 252 ? -1.889 2.272 20.197 1.00 97.19 252 GLN A N 1
ATOM 1932 C CA . GLN A 1 252 ? -3.025 2.821 20.956 1.00 97.19 252 GLN A CA 1
ATOM 1933 C C . GLN A 1 252 ? -4.349 2.681 20.191 1.00 97.19 252 GLN A C 1
ATOM 1935 O O . GLN A 1 252 ? -5.368 2.276 20.758 1.00 97.19 252 GLN A O 1
ATOM 1940 N N . ILE A 1 253 ? -4.327 2.960 18.883 1.00 96.88 253 ILE A N 1
ATOM 1941 C CA . ILE A 1 253 ? -5.488 2.781 17.996 1.00 96.88 253 ILE A CA 1
ATOM 1942 C C . ILE A 1 253 ? -5.965 1.328 18.028 1.00 96.88 253 ILE A C 1
ATOM 1944 O O . ILE A 1 253 ? -7.159 1.065 18.148 1.00 96.88 253 ILE A O 1
ATOM 1948 N N . THR A 1 254 ? -5.033 0.377 17.967 1.00 96.75 254 THR A N 1
ATOM 1949 C CA . THR A 1 254 ? -5.340 -1.056 17.948 1.00 96.75 254 THR A CA 1
ATOM 1950 C C . THR A 1 254 ? -6.077 -1.496 19.216 1.00 96.75 254 THR A C 1
ATOM 1952 O O . THR A 1 254 ? -7.033 -2.263 19.109 1.00 96.75 254 THR A O 1
ATOM 1955 N N . GLU A 1 255 ? -5.700 -0.997 20.399 1.00 94.81 255 GLU A N 1
ATOM 1956 C CA . GLU A 1 255 ? -6.460 -1.276 21.631 1.00 94.81 255 GLU A CA 1
ATOM 1957 C C . GLU A 1 255 ? -7.878 -0.694 21.560 1.00 94.81 255 GLU A C 1
ATOM 1959 O O . GLU A 1 255 ? -8.851 -1.395 21.829 1.00 94.81 255 GLU A O 1
ATOM 1964 N N . THR A 1 256 ? -8.016 0.541 21.068 1.00 93.06 256 THR A N 1
ATOM 1965 C CA . THR A 1 256 ? -9.327 1.192 20.899 1.00 93.06 256 THR A CA 1
ATOM 1966 C C . THR A 1 256 ? -10.241 0.408 19.950 1.00 93.06 256 THR A C 1
ATOM 1968 O O . THR A 1 256 ? -11.439 0.256 20.206 1.00 93.06 256 THR A O 1
ATOM 1971 N N . ILE A 1 257 ? -9.686 -0.122 18.853 1.00 93.69 257 ILE A N 1
ATOM 1972 C CA . ILE A 1 257 ? -10.414 -0.982 17.915 1.00 93.69 257 ILE A CA 1
ATOM 1973 C C . ILE A 1 257 ? -10.892 -2.248 18.627 1.00 93.69 257 ILE A C 1
ATOM 1975 O O . ILE A 1 257 ? -12.061 -2.603 18.484 1.00 93.69 257 ILE A O 1
ATOM 1979 N N . ARG A 1 258 ? -10.033 -2.920 19.408 1.00 92.56 258 ARG A N 1
ATOM 1980 C CA . ARG A 1 258 ? -10.415 -4.145 20.135 1.00 92.56 258 ARG A CA 1
ATOM 1981 C C . ARG A 1 258 ? -11.547 -3.890 21.119 1.00 92.56 258 ARG A C 1
ATOM 1983 O O . ARG A 1 258 ? -12.507 -4.659 21.126 1.00 92.56 258 ARG A O 1
ATOM 1990 N N . ASP A 1 259 ? -11.469 -2.801 21.877 1.00 90.12 259 ASP A N 1
ATOM 1991 C CA . ASP A 1 259 ? -12.493 -2.431 22.854 1.00 90.12 259 ASP A CA 1
ATOM 1992 C C . ASP A 1 259 ? -13.855 -2.195 22.188 1.00 90.12 259 ASP A C 1
ATOM 1994 O O . ASP A 1 259 ? -14.887 -2.640 22.692 1.00 90.12 259 ASP A O 1
ATOM 1998 N N . ARG A 1 260 ? -13.873 -1.547 21.016 1.00 87.75 260 ARG A N 1
ATOM 1999 C CA . ARG A 1 260 ? -15.113 -1.271 20.269 1.00 87.75 260 ARG A CA 1
ATOM 2000 C C . ARG A 1 260 ? -15.643 -2.463 19.472 1.00 87.75 260 ARG A C 1
ATOM 2002 O O . ARG A 1 260 ? -16.852 -2.577 19.267 1.00 87.75 260 ARG A O 1
ATOM 2009 N N . VAL A 1 261 ? -14.763 -3.337 18.990 1.00 87.38 261 VAL A N 1
ATOM 2010 C CA . VAL A 1 261 ? -15.135 -4.563 18.265 1.00 87.38 261 VAL A CA 1
ATOM 2011 C C . VAL A 1 261 ? -15.628 -5.652 19.224 1.00 87.38 261 VAL A C 1
ATOM 2013 O O . VAL A 1 261 ? -16.463 -6.469 18.826 1.00 87.38 261 VAL A O 1
ATOM 2016 N N . GLY A 1 262 ? -15.149 -5.651 20.471 1.00 80.44 262 GLY A N 1
ATOM 2017 C CA . GLY A 1 262 ? -15.507 -6.616 21.505 1.00 80.44 262 GLY A CA 1
ATOM 2018 C C . GLY A 1 262 ? -14.923 -8.015 21.276 1.00 80.44 262 GLY A C 1
ATOM 2019 O O . GLY A 1 262 ? -14.229 -8.294 20.286 1.00 80.44 262 GLY A O 1
ATOM 2020 N N . THR A 1 263 ? -15.212 -8.929 22.206 1.00 69.19 263 THR A N 1
ATOM 2021 C CA . THR A 1 263 ? -14.797 -10.336 22.112 1.00 69.19 263 THR A CA 1
ATOM 2022 C C . THR A 1 263 ? -15.658 -11.108 21.099 1.00 69.19 263 THR A C 1
ATOM 2024 O O . THR A 1 263 ? -16.783 -10.707 20.796 1.00 69.19 263 THR A O 1
ATOM 2027 N N . PRO A 1 264 ? -15.158 -12.222 20.530 1.00 60.03 264 PRO A N 1
ATOM 2028 C CA . PRO A 1 264 ? -15.913 -13.039 19.573 1.00 60.03 264 PRO A CA 1
ATOM 2029 C C . PRO A 1 264 ? -17.277 -13.522 20.095 1.00 60.03 264 PRO A C 1
ATOM 2031 O O . PRO A 1 264 ? -18.216 -13.639 19.317 1.00 60.03 264 PRO A O 1
ATOM 2034 N N . GLU A 1 265 ? -17.389 -13.747 21.405 1.00 54.28 265 GLU A N 1
ATOM 2035 C CA . GLU A 1 265 ? -18.594 -14.235 22.092 1.00 54.28 265 GLU A CA 1
ATOM 2036 C C . GLU A 1 265 ? -19.759 -13.235 22.052 1.00 54.28 265 GLU A C 1
ATOM 2038 O O . GLU A 1 265 ? -20.910 -13.641 22.141 1.00 54.28 265 GLU A O 1
ATOM 2043 N N . ALA A 1 266 ? -19.479 -11.941 21.869 1.00 51.25 266 ALA A N 1
ATOM 2044 C CA . ALA A 1 266 ? -20.495 -10.891 21.810 1.00 51.25 266 ALA A CA 1
ATOM 2045 C C . ALA A 1 266 ? -21.152 -10.732 20.420 1.00 51.25 266 ALA A C 1
ATOM 2047 O O . ALA A 1 266 ? -22.072 -9.929 20.276 1.00 51.25 266 ALA A O 1
ATOM 2048 N N . ARG A 1 267 ? -20.669 -11.450 19.391 1.00 48.16 267 ARG A N 1
ATOM 2049 C CA . ARG A 1 267 ? -21.176 -11.383 18.002 1.00 48.16 267 ARG A CA 1
ATOM 2050 C C . ARG A 1 267 ? -22.062 -12.574 17.593 1.00 48.16 267 ARG A C 1
ATOM 2052 O O . ARG A 1 267 ? -22.536 -12.577 16.457 1.00 48.16 267 ARG A O 1
ATOM 2059 N N . ALA A 1 268 ? -22.235 -13.572 18.464 1.00 38.69 268 ALA A N 1
ATOM 2060 C CA . ALA A 1 268 ? -23.088 -14.748 18.244 1.00 38.69 268 ALA A CA 1
ATOM 2061 C C . ALA A 1 268 ? -24.494 -14.527 18.819 1.00 38.69 268 ALA A C 1
ATOM 2063 O O . ALA A 1 268 ? -25.459 -14.985 18.169 1.00 38.69 268 ALA A O 1
#

InterPro domains:
  IPR023696 Ureohydrolase domain superfamily [SSF52768] (1-255)
  IPR023801 Histone deacetylase domain [PF00850] (1-117)
  IPR037138 Histone deacetylase domain superfamily [G3DSA:3.40.800.20] (1-265)

Radius of gyration: 19.05 Å; chains: 1; bounding box: 42×52×53 Å